Protein AF-A0A255E1C9-F1 (afdb_monomer_lite)

Structure (mmCIF, N/CA/C/O backbone):
data_AF-A0A255E1C9-F1
#
_entry.id   AF-A0A255E1C9-F1
#
loop_
_atom_site.group_PDB
_atom_site.id
_atom_site.type_symbol
_atom_site.label_atom_id
_atom_site.label_alt_id
_atom_site.label_comp_id
_atom_site.label_asym_id
_atom_site.label_entity_id
_atom_site.label_seq_id
_atom_site.pdbx_PDB_ins_code
_atom_site.Cartn_x
_atom_site.Cartn_y
_atom_site.Cartn_z
_atom_site.occupancy
_atom_site.B_iso_or_equiv
_atom_site.auth_seq_id
_atom_site.auth_comp_id
_atom_site.auth_asym_id
_atom_site.auth_atom_id
_atom_site.pdbx_PDB_model_num
ATOM 1 N N . MET A 1 1 ? -16.901 7.940 20.619 1.00 42.09 1 MET A N 1
ATOM 2 C CA . MET A 1 1 ? -16.608 7.341 21.944 1.00 42.09 1 MET A CA 1
ATOM 3 C C . MET A 1 1 ? -15.258 7.862 22.392 1.00 42.09 1 MET A C 1
ATOM 5 O O . MET A 1 1 ? -14.337 7.784 21.588 1.00 42.09 1 MET A O 1
ATOM 9 N N . VAL A 1 2 ? -15.156 8.384 23.616 1.00 30.73 2 VAL A N 1
ATOM 10 C CA . VAL A 1 2 ? -13.947 9.034 24.158 1.00 30.73 2 VAL A CA 1
ATOM 11 C C . VAL A 1 2 ? -13.402 8.204 25.321 1.00 30.73 2 VAL A C 1
ATOM 13 O O . VAL A 1 2 ? -14.136 7.961 26.278 1.00 30.73 2 VAL A O 1
ATOM 16 N N . ALA A 1 3 ? -12.160 7.728 25.257 1.00 32.66 3 ALA A N 1
ATOM 17 C CA . ALA A 1 3 ? -11.524 7.065 26.399 1.00 32.66 3 ALA A CA 1
ATOM 18 C C . ALA A 1 3 ? -10.475 7.973 27.043 1.00 32.66 3 ALA A C 1
ATOM 20 O O . ALA A 1 3 ? -9.641 8.505 26.327 1.00 32.66 3 ALA A O 1
ATOM 21 N N . GLU A 1 4 ? -10.506 8.119 28.364 1.00 34.00 4 GLU A N 1
ATOM 22 C CA . GLU A 1 4 ? -9.648 9.040 29.126 1.00 34.00 4 GLU A CA 1
ATOM 23 C C . GLU A 1 4 ? -8.850 8.234 30.159 1.00 34.00 4 GLU A C 1
ATOM 25 O O . GLU A 1 4 ? -9.411 7.343 30.803 1.00 34.00 4 GLU A O 1
ATOM 30 N N . HIS A 1 5 ? -7.558 8.512 30.332 1.00 38.69 5 HIS A N 1
ATOM 31 C CA . HIS A 1 5 ? -6.766 7.985 31.448 1.00 38.69 5 HIS A CA 1
ATOM 32 C C . HIS A 1 5 ? -6.290 9.141 32.327 1.00 38.69 5 HIS A C 1
ATOM 34 O O . HIS A 1 5 ? -5.422 9.919 31.929 1.00 38.69 5 HIS A O 1
ATOM 40 N N . ASP A 1 6 ? -6.873 9.228 33.522 1.00 33.91 6 ASP A N 1
ATOM 41 C CA . ASP A 1 6 ? -6.526 10.215 34.540 1.00 33.91 6 ASP A CA 1
ATOM 42 C C . ASP A 1 6 ? -5.819 9.531 35.721 1.00 33.91 6 ASP A C 1
ATOM 44 O O . ASP A 1 6 ? -6.309 8.532 36.265 1.00 33.91 6 ASP A O 1
ATOM 48 N N . VAL A 1 7 ? -4.660 10.073 36.094 1.00 33.06 7 VAL A N 1
ATOM 49 C CA . VAL A 1 7 ? -3.970 9.806 37.359 1.00 33.06 7 VAL A CA 1
ATOM 50 C C . VAL A 1 7 ? -3.606 11.164 37.953 1.00 33.06 7 VAL A C 1
ATOM 52 O O . VAL A 1 7 ? -2.488 11.648 37.810 1.00 33.06 7 VAL A O 1
ATOM 55 N N . SER A 1 8 ? -4.572 11.777 38.628 1.00 29.84 8 SER A N 1
ATOM 56 C CA . SER A 1 8 ? -4.367 12.920 39.513 1.00 29.84 8 SER A CA 1
ATOM 57 C C . SER A 1 8 ? -5.272 12.750 40.736 1.00 29.84 8 SER A C 1
ATOM 59 O O . SER A 1 8 ? -6.490 12.685 40.599 1.00 29.84 8 SER A O 1
ATOM 61 N N . ASP A 1 9 ? -4.725 12.584 41.945 1.00 34.34 9 ASP A N 1
ATOM 62 C CA . ASP A 1 9 ? -4.369 13.741 42.781 1.00 34.34 9 ASP A CA 1
ATOM 63 C C . ASP A 1 9 ? -3.981 13.363 44.234 1.00 34.34 9 ASP A C 1
ATOM 65 O O . ASP A 1 9 ? -4.485 12.405 44.825 1.00 34.34 9 ASP A O 1
ATOM 69 N N . ASP A 1 10 ? -3.144 14.235 44.792 1.00 31.20 10 ASP A N 1
ATOM 70 C CA . ASP A 1 10 ? -2.921 14.592 46.199 1.00 31.20 10 ASP A CA 1
ATOM 71 C C . ASP A 1 10 ? -2.086 13.729 47.188 1.00 31.20 10 ASP A C 1
ATOM 73 O O . ASP A 1 10 ? -2.083 12.497 47.249 1.00 31.20 10 ASP A O 1
ATOM 77 N N . ASP A 1 11 ? -1.364 14.482 48.020 1.00 36.22 11 ASP A N 1
ATOM 78 C CA . ASP A 1 11 ? -0.137 14.240 48.794 1.00 36.22 11 ASP A CA 1
ATOM 79 C C . ASP A 1 11 ? -0.245 13.246 49.985 1.00 36.22 11 ASP A C 1
ATOM 81 O O . ASP A 1 11 ? 0.143 13.536 51.121 1.00 36.22 11 ASP A O 1
ATOM 85 N N . GLN A 1 12 ? -0.793 12.042 49.769 1.00 31.61 12 GLN A N 1
ATOM 86 C CA . GLN A 1 12 ? -0.853 10.952 50.771 1.00 31.61 12 GLN A CA 1
ATOM 87 C C . GLN A 1 12 ? -0.563 9.558 50.160 1.00 31.61 12 GLN A C 1
ATOM 89 O O . GLN A 1 12 ? -1.259 8.569 50.414 1.00 31.61 12 GLN A O 1
ATOM 94 N N . ALA A 1 13 ? 0.495 9.450 49.353 1.00 35.25 13 ALA A N 1
ATOM 95 C CA . ALA A 1 13 ? 1.057 8.181 48.874 1.00 35.25 13 ALA A CA 1
ATOM 96 C C . ALA A 1 13 ? 1.559 7.350 50.078 1.00 35.25 13 ALA A C 1
ATOM 98 O O . ALA A 1 13 ? 2.516 7.788 50.717 1.00 35.25 13 ALA A O 1
ATOM 99 N N . PRO A 1 14 ? 0.971 6.191 50.474 1.00 32.12 14 PRO A N 1
ATOM 100 C CA . PRO A 1 14 ? 0.792 5.031 49.591 1.00 32.12 14 PRO A CA 1
ATOM 101 C C . PRO A 1 14 ? -0.432 4.124 49.906 1.00 32.12 14 PRO A C 1
ATOM 103 O O . PRO A 1 14 ? -0.503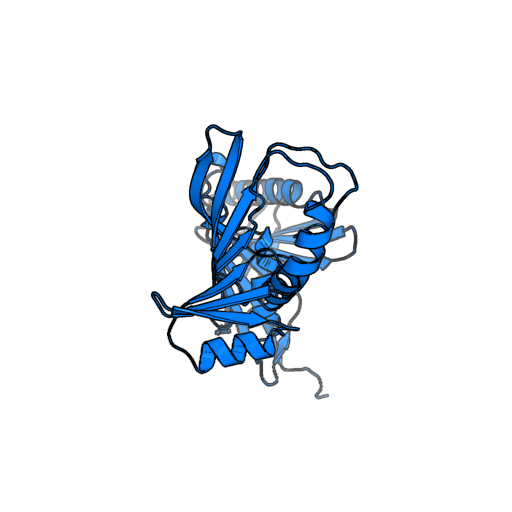 3.004 49.409 1.00 32.12 14 PRO A O 1
ATOM 106 N N . ARG A 1 15 ? -1.382 4.529 50.770 1.00 28.98 15 ARG A N 1
ATOM 107 C CA . ARG A 1 15 ? -2.479 3.639 51.237 1.00 28.98 15 ARG A CA 1
ATOM 108 C C . ARG A 1 15 ? -3.782 3.753 50.442 1.00 28.98 15 ARG A C 1
ATOM 110 O O . ARG A 1 15 ? -4.584 2.826 50.483 1.00 28.98 15 ARG A O 1
ATOM 117 N N . VAL A 1 16 ? -3.993 4.858 49.727 1.00 29.06 16 VAL A N 1
ATOM 118 C CA . VAL A 1 16 ? -5.224 5.102 48.951 1.00 29.06 16 VAL A CA 1
ATOM 119 C C . VAL A 1 16 ? -5.117 4.517 47.538 1.00 29.06 16 VAL A C 1
ATOM 121 O O . VAL A 1 16 ? -6.095 3.977 47.032 1.00 29.06 16 VAL A O 1
ATOM 124 N N . THR A 1 17 ? -3.920 4.513 46.941 1.00 29.36 17 THR A N 1
ATOM 125 C CA . THR A 1 17 ? -3.657 4.061 45.562 1.00 29.36 17 THR A CA 1
ATOM 126 C C . THR A 1 17 ? -4.059 2.600 45.316 1.00 29.36 17 THR A C 1
ATOM 128 O O . THR A 1 17 ? -4.599 2.277 44.263 1.00 29.36 17 THR A O 1
ATOM 131 N N . GLU A 1 18 ? -3.887 1.713 46.301 1.00 28.20 18 GLU A N 1
ATOM 132 C CA . GLU A 1 18 ? -4.273 0.296 46.184 1.00 28.20 18 GLU A CA 1
ATOM 133 C C . GLU A 1 18 ? -5.801 0.087 46.245 1.00 28.20 18 GLU A C 1
ATOM 135 O O . GLU A 1 18 ? -6.348 -0.740 45.515 1.00 28.20 18 GLU A O 1
ATOM 140 N N . GLN A 1 19 ? -6.514 0.868 47.069 1.00 25.83 19 GLN A N 1
ATOM 141 C CA . GLN A 1 19 ? -7.981 0.820 47.162 1.00 25.83 19 GLN A CA 1
ATOM 142 C C . GLN A 1 19 ? -8.674 1.549 46.002 1.00 25.83 19 GLN A C 1
ATOM 144 O O . GLN A 1 19 ? -9.753 1.126 45.584 1.00 25.83 19 GLN A O 1
ATOM 149 N N . LEU A 1 20 ? -8.056 2.601 45.456 1.00 25.69 20 LEU A N 1
ATOM 150 C CA . LEU A 1 20 ? -8.573 3.353 44.313 1.00 25.69 20 LEU A CA 1
ATOM 151 C C . LEU A 1 20 ? -8.385 2.573 43.001 1.00 25.69 20 LEU A C 1
ATOM 153 O O . LEU A 1 20 ? -9.338 2.443 42.238 1.00 25.69 20 LEU A O 1
ATOM 157 N N . ASN A 1 21 ? -7.225 1.939 42.787 1.00 29.56 21 ASN A N 1
ATOM 158 C CA . ASN A 1 21 ? -6.983 1.098 41.605 1.00 29.56 21 ASN A CA 1
ATOM 159 C C . ASN A 1 21 ? -7.910 -0.129 41.554 1.00 29.56 21 ASN A C 1
ATOM 161 O O . ASN A 1 21 ? -8.399 -0.488 40.485 1.00 29.56 21 ASN A O 1
ATOM 165 N N . ALA A 1 22 ? -8.242 -0.725 42.706 1.00 26.77 22 ALA A N 1
ATOM 166 C CA . ALA A 1 22 ? -9.214 -1.820 42.780 1.00 26.77 22 ALA A CA 1
ATOM 167 C C . ALA A 1 22 ? -10.668 -1.378 42.495 1.00 26.77 22 ALA A C 1
ATOM 169 O O . ALA A 1 22 ? -11.490 -2.197 42.078 1.00 26.77 22 ALA A O 1
ATOM 170 N N . ALA A 1 23 ? -10.998 -0.099 42.712 1.00 26.98 23 ALA A N 1
ATOM 171 C CA . ALA A 1 23 ? -12.310 0.478 42.407 1.00 26.98 23 ALA A CA 1
ATOM 172 C C . ALA A 1 23 ? -12.417 0.991 40.954 1.00 26.98 23 ALA A C 1
ATOM 174 O O . ALA A 1 23 ? -13.499 0.956 40.364 1.00 26.98 23 ALA A O 1
ATOM 175 N N . ILE A 1 24 ? -11.301 1.431 40.363 1.00 31.34 24 ILE A N 1
ATOM 176 C CA . ILE A 1 24 ? -11.220 1.989 39.004 1.00 31.34 24 ILE A CA 1
ATOM 177 C C . ILE A 1 24 ? -11.243 0.896 37.919 1.00 31.34 24 ILE A C 1
ATOM 179 O O . ILE A 1 24 ? -11.823 1.117 36.858 1.00 31.34 24 ILE A O 1
ATOM 183 N N . ASP A 1 25 ? -10.766 -0.321 38.211 1.00 29.72 25 ASP A N 1
ATOM 184 C CA . ASP A 1 25 ? -10.707 -1.464 37.273 1.00 29.72 25 ASP A CA 1
ATOM 185 C C . ASP A 1 25 ? -12.078 -1.910 36.692 1.00 29.72 25 ASP A C 1
ATOM 187 O O . ASP A 1 25 ? -12.147 -2.746 35.794 1.00 29.72 25 ASP A O 1
ATOM 191 N N . ARG A 1 26 ? -13.206 -1.359 37.173 1.00 30.98 26 ARG A N 1
ATOM 192 C CA . ARG A 1 26 ? -14.574 -1.793 36.808 1.00 30.98 26 ARG A CA 1
ATOM 193 C C . ARG A 1 26 ? -15.540 -0.687 36.366 1.00 30.98 26 ARG A C 1
ATOM 195 O O . ARG A 1 26 ? -16.753 -0.924 36.361 1.00 30.98 26 ARG A O 1
ATOM 202 N N . THR A 1 27 ? -15.052 0.505 36.024 1.00 33.69 27 THR A N 1
ATOM 203 C CA . THR A 1 27 ? -15.933 1.664 35.792 1.00 33.69 27 THR A CA 1
ATOM 204 C C . THR A 1 27 ? -15.976 2.099 34.321 1.00 33.69 27 THR A C 1
ATOM 206 O O . THR A 1 27 ? -14.964 2.491 33.755 1.00 33.69 27 THR A O 1
ATOM 209 N N . VAL A 1 28 ? -17.168 2.089 33.709 1.00 37.34 28 VAL A N 1
ATOM 210 C CA . VAL A 1 28 ? -17.470 2.707 32.401 1.00 37.34 28 VAL A CA 1
ATOM 211 C C . VAL A 1 28 ? -18.463 3.857 32.623 1.00 37.34 28 VAL A C 1
ATOM 213 O O . VAL A 1 28 ? -19.376 3.737 33.439 1.00 37.34 28 VAL A O 1
ATOM 216 N N . ARG A 1 29 ? -18.313 5.000 31.939 1.00 42.22 29 ARG A N 1
ATOM 217 C CA . ARG A 1 29 ? -19.191 6.177 32.112 1.00 42.22 29 ARG A CA 1
ATOM 218 C C . ARG A 1 29 ? -19.819 6.609 30.786 1.00 42.22 29 ARG A C 1
ATOM 220 O O . ARG A 1 29 ? -19.210 7.318 30.004 1.00 42.22 29 ARG A O 1
ATOM 227 N N . THR A 1 30 ? -21.074 6.268 30.537 1.00 34.28 30 THR A N 1
ATOM 228 C CA . THR A 1 30 ? -21.811 6.757 29.354 1.00 34.28 30 THR A CA 1
ATOM 229 C C . THR A 1 30 ? -22.593 8.019 29.691 1.00 34.28 30 THR A C 1
ATOM 231 O O . THR A 1 30 ? -23.295 8.006 30.689 1.00 34.28 30 THR A O 1
ATOM 234 N N . GLY A 1 31 ? -22.531 9.104 28.915 1.00 34.38 31 GLY A N 1
ATOM 235 C CA . GLY A 1 31 ? -23.233 10.350 29.261 1.00 34.38 31 GLY A CA 1
ATOM 236 C C . GLY A 1 31 ? -23.969 10.987 28.086 1.00 34.38 31 GLY A C 1
ATOM 237 O O . GLY A 1 31 ? -23.444 11.049 26.981 1.00 34.38 31 GLY A O 1
ATOM 238 N N . ILE A 1 32 ? -25.175 11.496 28.345 1.00 34.25 32 ILE A N 1
ATOM 239 C CA . ILE A 1 32 ? -25.945 12.330 27.412 1.00 34.25 32 ILE A CA 1
ATOM 240 C C . ILE A 1 32 ? -26.053 13.717 28.056 1.00 34.25 32 ILE A C 1
ATOM 242 O O . ILE A 1 32 ? -26.762 13.874 29.050 1.00 34.25 32 ILE A O 1
ATOM 246 N N . GLY A 1 33 ? -25.343 14.720 27.528 1.00 39.47 33 GLY A N 1
ATOM 247 C CA . GLY A 1 33 ? -25.322 16.077 28.105 1.00 39.47 33 GLY A CA 1
ATOM 248 C C . GLY A 1 33 ? -24.943 16.099 29.597 1.00 39.47 33 GLY A C 1
ATOM 249 O O . GLY A 1 33 ? -24.206 15.227 30.054 1.00 39.47 33 GLY A O 1
ATOM 250 N N . ASP A 1 34 ? -25.486 17.046 30.376 1.00 32.53 34 ASP A N 1
ATOM 251 C CA . ASP A 1 34 ? -25.295 17.201 31.841 1.00 32.53 34 ASP A CA 1
ATOM 252 C C . ASP A 1 34 ? -25.748 15.980 32.689 1.00 32.53 34 ASP A C 1
ATOM 254 O O . ASP A 1 34 ? -25.871 16.047 33.918 1.00 32.53 34 ASP A O 1
ATOM 258 N N . HIS A 1 35 ? -26.027 14.837 32.059 1.00 38.47 35 HIS A N 1
ATOM 259 C CA . HIS A 1 35 ? -26.441 13.589 32.680 1.00 38.47 35 HIS A CA 1
ATOM 260 C C . HIS A 1 35 ? -25.466 12.456 32.326 1.00 38.47 35 HIS A C 1
ATOM 262 O O . HIS A 1 35 ? -25.577 11.771 31.308 1.00 38.47 35 HIS A O 1
ATOM 268 N N . VAL A 1 36 ? -24.506 12.229 33.227 1.00 42.12 36 VAL A N 1
ATOM 269 C CA . VAL A 1 36 ? -23.599 11.074 33.197 1.00 42.12 36 VAL A CA 1
ATOM 270 C C . VAL A 1 36 ? -24.318 9.851 33.772 1.00 42.12 36 VAL A C 1
ATOM 272 O O . VAL A 1 36 ? -24.682 9.825 34.946 1.00 42.12 36 VAL A O 1
ATOM 275 N N . THR A 1 37 ? -24.489 8.813 32.959 1.00 41.72 37 THR A N 1
ATOM 276 C CA . THR A 1 37 ? -24.953 7.484 33.375 1.00 41.72 37 THR A CA 1
ATOM 277 C C . THR A 1 37 ? -23.755 6.568 33.623 1.00 41.72 37 THR A C 1
ATOM 279 O O . THR A 1 37 ? -23.005 6.186 32.724 1.00 41.72 37 THR A O 1
ATOM 282 N N . LEU A 1 38 ? -23.562 6.195 34.883 1.00 43.06 38 LEU A N 1
ATOM 283 C CA . LEU A 1 38 ? -22.497 5.288 35.293 1.00 43.06 38 LEU A CA 1
ATOM 284 C C . LEU A 1 38 ? -22.874 3.839 34.941 1.00 43.06 38 LEU A C 1
ATOM 286 O O . LEU A 1 38 ? -23.856 3.315 35.465 1.00 43.06 38 LEU A O 1
ATOM 290 N N . LEU A 1 39 ? -22.079 3.181 34.097 1.00 42.72 39 LEU A N 1
ATOM 291 C CA . LEU A 1 39 ? -22.164 1.742 33.862 1.00 42.72 39 LEU A CA 1
ATOM 292 C C . LEU A 1 39 ? -21.109 1.044 34.726 1.00 42.72 39 LEU A C 1
ATOM 294 O O . LEU A 1 39 ? -19.911 1.078 34.447 1.00 42.72 39 LEU A O 1
ATOM 298 N N . THR A 1 40 ? -21.554 0.407 35.803 1.00 38.03 40 THR A N 1
ATOM 299 C CA . THR A 1 40 ? -20.705 -0.404 36.680 1.00 38.03 40 THR A CA 1
ATOM 300 C C . THR A 1 40 ? -20.830 -1.884 36.323 1.00 38.03 40 THR A C 1
ATOM 302 O O . THR A 1 40 ? -21.928 -2.439 36.327 1.00 38.03 40 THR A O 1
ATOM 305 N N . GLY A 1 41 ? -19.705 -2.550 36.031 1.00 38.72 41 GLY A N 1
ATOM 306 C CA . GLY A 1 41 ? -19.662 -3.997 35.771 1.00 38.72 41 GLY A CA 1
ATOM 307 C C . GLY A 1 41 ? -18.828 -4.405 34.553 1.00 38.72 41 GLY A C 1
ATOM 308 O O . GLY A 1 41 ? -18.131 -3.594 33.955 1.00 38.72 41 GLY A O 1
ATOM 309 N N . CYS A 1 42 ? -18.884 -5.692 34.189 1.00 39.78 42 CYS A N 1
ATOM 310 C CA . CYS A 1 42 ? -18.244 -6.211 32.975 1.00 39.78 42 CYS A CA 1
ATOM 311 C C . CYS A 1 42 ? -18.978 -5.683 31.736 1.00 39.78 42 CYS A C 1
ATOM 313 O O . CYS A 1 42 ? -20.000 -6.236 31.328 1.00 39.78 42 CYS A O 1
ATOM 315 N N . VAL A 1 43 ? -18.465 -4.607 31.146 1.00 51.38 43 VAL A N 1
ATOM 316 C CA . VAL A 1 43 ? -18.987 -4.051 29.898 1.00 51.38 43 VAL A CA 1
ATOM 317 C C . VAL A 1 43 ? -18.271 -4.725 28.731 1.00 51.38 43 VAL A C 1
ATOM 319 O O . VAL A 1 43 ? -17.068 -4.565 28.552 1.00 51.38 43 VAL A O 1
ATOM 322 N N . SER A 1 44 ? -19.006 -5.520 27.955 1.00 56.19 44 SER A N 1
ATOM 323 C CA . SER A 1 44 ? -18.483 -6.145 26.737 1.00 56.19 44 SER A CA 1
ATOM 324 C C . SER A 1 44 ? -18.630 -5.211 25.535 1.00 56.19 44 SER A C 1
ATOM 326 O O . SER A 1 44 ? -19.497 -4.334 25.522 1.00 56.19 44 SER A O 1
ATOM 328 N N . ALA A 1 45 ? -17.839 -5.449 24.485 1.00 58.66 45 ALA A N 1
ATOM 329 C CA . ALA A 1 45 ? -17.986 -4.747 23.210 1.00 58.66 45 ALA A CA 1
ATOM 330 C C . ALA A 1 45 ? -19.434 -4.810 22.682 1.00 58.66 45 ALA A C 1
ATOM 332 O O . ALA A 1 45 ? -19.964 -3.797 22.245 1.00 58.66 45 ALA A O 1
ATOM 333 N N . ALA A 1 46 ? -20.123 -5.948 22.841 1.00 56.59 46 ALA A N 1
ATOM 334 C CA . ALA A 1 46 ? -21.523 -6.112 22.437 1.00 56.59 46 ALA A CA 1
ATOM 335 C C . ALA A 1 46 ? -22.493 -5.163 23.168 1.00 56.59 46 ALA A C 1
ATOM 337 O O . ALA A 1 46 ? -23.454 -4.679 22.570 1.00 56.59 46 ALA A O 1
ATOM 338 N N . VAL A 1 47 ? -22.243 -4.866 24.450 1.00 61.47 47 VAL A N 1
ATOM 339 C CA . VAL A 1 47 ? -23.031 -3.879 25.208 1.00 61.47 47 VAL A CA 1
ATOM 340 C C . VAL A 1 47 ? -22.781 -2.473 24.664 1.00 61.47 47 VAL A C 1
ATOM 342 O O . VAL A 1 47 ? -23.737 -1.729 24.473 1.00 61.47 47 VAL A O 1
ATOM 345 N N . ILE A 1 48 ? -21.531 -2.126 24.342 1.00 64.25 48 ILE A N 1
ATOM 346 C CA . ILE A 1 48 ? -21.197 -0.829 23.733 1.00 64.25 48 ILE A CA 1
ATOM 347 C C . ILE A 1 48 ? -21.812 -0.687 22.339 1.00 64.25 48 ILE A C 1
ATOM 349 O O . ILE A 1 48 ? -22.400 0.349 22.047 1.00 64.25 48 ILE A O 1
ATOM 353 N N . THR A 1 49 ? -21.748 -1.720 21.496 1.00 62.94 49 THR A N 1
ATOM 354 C CA . THR A 1 49 ? -22.385 -1.724 20.170 1.00 62.94 49 THR A CA 1
ATOM 355 C C . THR A 1 49 ? -23.890 -1.499 20.277 1.00 62.94 49 THR A C 1
ATOM 357 O O . THR A 1 49 ? -24.450 -0.694 19.538 1.00 62.94 49 THR A O 1
ATOM 360 N N . ARG A 1 50 ? -24.549 -2.167 21.230 1.00 62.28 50 ARG A N 1
ATOM 361 C CA . ARG A 1 50 ? -25.976 -1.978 21.495 1.00 62.28 50 ARG A CA 1
ATOM 362 C C . ARG A 1 50 ? -26.285 -0.556 21.969 1.00 62.28 50 ARG A C 1
ATOM 364 O O . ARG A 1 50 ? -27.214 0.054 21.457 1.00 62.28 50 ARG A O 1
ATOM 371 N N . LEU A 1 51 ? -25.494 -0.012 22.893 1.00 64.00 51 LEU A N 1
ATOM 372 C CA . LEU A 1 51 ? -25.662 1.361 23.380 1.00 64.00 51 LEU A CA 1
ATOM 373 C C . LEU A 1 51 ? -25.442 2.399 22.271 1.00 64.00 51 LEU A C 1
ATOM 375 O O . LEU A 1 51 ? -26.202 3.359 22.198 1.00 64.00 51 LEU A O 1
ATOM 379 N N . LYS A 1 52 ? -24.470 2.173 21.372 1.00 63.19 52 LYS A N 1
ATOM 380 C CA . LYS A 1 52 ? -24.274 2.982 20.156 1.00 63.19 52 LYS A CA 1
ATOM 381 C C . LYS A 1 52 ? -25.496 2.931 19.224 1.00 63.19 52 LYS A C 1
ATOM 383 O O . LYS A 1 52 ? -25.763 3.910 18.543 1.00 63.19 52 LYS A O 1
ATOM 388 N N . ALA A 1 53 ? -26.216 1.808 19.171 1.00 67.69 53 ALA A N 1
ATOM 389 C CA . ALA A 1 53 ? -27.384 1.634 18.303 1.00 67.69 53 ALA A CA 1
ATOM 390 C C . ALA A 1 53 ? -28.698 2.166 18.909 1.00 67.69 53 ALA A C 1
ATOM 392 O O . ALA A 1 53 ? -29.600 2.552 18.169 1.00 67.69 53 ALA A O 1
ATOM 393 N N . GLU A 1 54 ? -28.832 2.144 20.237 1.00 60.16 54 GLU A N 1
ATOM 394 C CA . GLU A 1 54 ? -30.073 2.483 20.948 1.00 60.16 54 GLU A CA 1
ATOM 395 C C . GLU A 1 54 ? -30.120 3.934 21.465 1.00 60.16 54 GLU A C 1
ATOM 397 O O . GLU A 1 54 ? -31.204 4.412 21.802 1.00 60.16 54 GLU A O 1
ATOM 402 N N . GLY A 1 55 ? -28.979 4.624 21.567 1.00 59.19 55 GLY A N 1
ATOM 403 C CA . GLY A 1 55 ? -28.869 5.942 22.201 1.00 59.19 55 GLY A CA 1
ATOM 404 C C . GLY A 1 55 ? -28.459 7.084 21.266 1.00 59.19 55 GLY A C 1
ATOM 405 O O . GLY A 1 55 ? -27.933 6.864 20.181 1.00 59.19 55 GLY A O 1
ATOM 406 N N . ASP A 1 56 ? -28.669 8.313 21.739 1.00 48.53 56 ASP A N 1
ATOM 407 C CA . ASP A 1 56 ? -28.132 9.558 21.176 1.00 48.53 56 ASP A CA 1
ATOM 408 C C . ASP A 1 56 ? -27.185 10.167 22.230 1.00 48.53 56 ASP A C 1
ATOM 410 O O . ASP A 1 56 ? -27.603 10.350 23.375 1.00 48.53 56 ASP A O 1
ATOM 414 N N . GLY A 1 57 ? -25.904 10.391 21.905 1.00 58.31 57 GLY A N 1
ATOM 415 C CA . GLY A 1 57 ? -24.893 10.935 22.831 1.00 58.31 57 GLY A CA 1
ATOM 416 C C . GLY A 1 57 ? -23.538 10.206 22.866 1.00 58.31 57 GLY A C 1
ATOM 417 O O . GLY A 1 57 ? -23.304 9.233 22.147 1.00 58.31 57 GLY A O 1
ATOM 418 N N . ASP A 1 58 ? -22.632 10.682 23.730 1.00 61.84 58 ASP A N 1
ATOM 419 C CA . ASP A 1 58 ? -21.254 10.191 23.826 1.00 61.84 58 ASP A CA 1
ATOM 420 C C . ASP A 1 58 ? -21.075 9.086 24.879 1.00 61.84 58 ASP A C 1
ATOM 422 O O . ASP A 1 58 ? -21.379 9.213 26.069 1.00 61.84 58 ASP A O 1
ATOM 426 N N . ILE A 1 59 ? -20.460 7.986 24.456 1.00 68.12 59 ILE A N 1
ATOM 427 C CA . ILE A 1 59 ? -19.958 6.946 25.358 1.00 68.12 59 ILE A CA 1
ATOM 428 C C . ILE A 1 59 ? -18.550 7.357 25.796 1.00 68.12 59 ILE A C 1
ATOM 430 O O . ILE A 1 59 ? -17.694 7.587 24.934 1.00 68.12 59 ILE A O 1
ATOM 434 N N . ARG A 1 60 ? -18.298 7.429 27.111 1.00 66.25 60 ARG A N 1
ATOM 435 C CA . ARG A 1 60 ? -16.953 7.628 27.660 1.00 66.25 60 ARG A CA 1
ATOM 436 C C . ARG A 1 60 ? -16.470 6.422 28.469 1.00 66.25 60 ARG A C 1
ATOM 438 O O . ARG A 1 60 ? -17.224 5.749 29.174 1.00 66.25 60 ARG A O 1
ATOM 445 N N . VAL A 1 61 ? -15.187 6.113 28.361 1.00 64.31 61 VAL A N 1
ATOM 446 C CA . VAL A 1 61 ? -14.566 5.003 29.096 1.00 64.31 61 VAL A CA 1
ATOM 447 C C . VAL A 1 61 ? -13.372 5.558 29.850 1.00 64.31 61 VAL A C 1
ATOM 449 O O . VAL A 1 61 ? -12.383 5.934 29.238 1.00 64.31 61 VAL A O 1
ATOM 452 N N . LEU A 1 62 ? -13.473 5.633 31.176 1.00 59.44 62 LEU A N 1
ATOM 453 C CA . LEU A 1 62 ? -12.429 6.241 31.999 1.00 59.44 62 LEU A CA 1
ATOM 454 C C . LEU A 1 62 ? -11.553 5.159 32.633 1.00 59.44 62 LEU A C 1
ATOM 456 O O . LEU A 1 62 ? -12.065 4.262 33.299 1.00 59.44 62 LEU A O 1
ATOM 460 N N . SER A 1 63 ? -10.242 5.274 32.444 1.00 55.62 63 SER A N 1
ATOM 461 C CA . SER A 1 63 ? -9.173 4.624 33.213 1.00 55.62 63 SER A CA 1
ATOM 462 C C . SER A 1 63 ? -9.251 3.095 33.368 1.00 55.62 63 SER A C 1
ATOM 464 O O . SER A 1 63 ? -8.623 2.540 34.266 1.00 55.62 63 SER A O 1
ATOM 466 N N . SER A 1 64 ? -9.958 2.383 32.480 1.00 65.56 64 SER A N 1
ATOM 467 C CA . SER A 1 64 ? -9.983 0.913 32.456 1.00 65.56 64 SER A CA 1
ATOM 468 C C . SER A 1 64 ? -9.198 0.368 31.264 1.00 65.56 64 SER A C 1
ATOM 470 O O . SER A 1 64 ? -9.720 0.253 30.157 1.00 65.56 64 SER A O 1
ATOM 472 N N . ILE A 1 65 ? -7.938 -0.008 31.498 1.00 70.19 65 ILE A N 1
ATOM 473 C CA . ILE A 1 65 ? -7.034 -0.533 30.458 1.00 70.19 65 ILE A CA 1
ATOM 474 C C . ILE A 1 65 ? -7.634 -1.762 29.758 1.00 70.19 65 ILE A C 1
ATOM 476 O O . ILE A 1 65 ? -7.558 -1.878 28.538 1.00 70.19 65 ILE A O 1
ATOM 480 N N . SER A 1 66 ? -8.254 -2.676 30.508 1.00 66.88 66 SER A N 1
ATOM 481 C CA . SER A 1 66 ? -8.831 -3.912 29.964 1.00 66.88 66 SER A CA 1
ATOM 482 C C . SER A 1 66 ? -10.014 -3.647 29.027 1.00 66.88 66 SER A C 1
ATOM 484 O O . SER A 1 66 ? -10.096 -4.243 27.952 1.00 66.88 66 SER A O 1
ATOM 486 N N . ILE A 1 67 ? -10.898 -2.715 29.391 1.00 69.00 67 ILE A N 1
ATOM 487 C CA . ILE A 1 67 ? -12.044 -2.317 28.567 1.00 69.00 67 ILE A CA 1
ATOM 488 C C . ILE A 1 67 ? -11.572 -1.496 27.368 1.00 69.00 67 ILE A C 1
ATOM 490 O O . ILE A 1 67 ? -12.008 -1.757 26.250 1.00 69.00 67 ILE A O 1
ATOM 494 N N . ILE A 1 68 ? -10.645 -0.556 27.566 1.00 74.25 68 ILE A N 1
ATOM 495 C CA . ILE A 1 68 ? -10.073 0.239 26.474 1.00 74.25 68 ILE A CA 1
ATOM 496 C C . ILE A 1 68 ? -9.415 -0.684 25.442 1.00 74.25 68 ILE A C 1
ATOM 498 O O . ILE A 1 68 ? -9.717 -0.562 24.260 1.00 74.25 68 ILE A O 1
ATOM 502 N N . ARG A 1 69 ? -8.623 -1.679 25.865 1.00 77.00 69 ARG A N 1
ATOM 503 C CA . ARG A 1 69 ? -8.042 -2.686 24.958 1.00 77.00 69 ARG A CA 1
ATOM 504 C C . ARG A 1 69 ? -9.101 -3.480 24.205 1.00 77.00 69 ARG A C 1
ATOM 506 O O . ARG A 1 69 ? -8.989 -3.627 22.994 1.00 77.00 69 ARG A O 1
ATOM 513 N N . ALA A 1 70 ? -10.141 -3.958 24.890 1.00 71.94 70 ALA A N 1
ATOM 514 C CA . ALA A 1 70 ? -11.222 -4.699 24.242 1.00 71.94 70 ALA A CA 1
ATOM 515 C C . ALA A 1 70 ? -11.971 -3.850 23.198 1.00 71.94 70 ALA A C 1
ATOM 517 O O . ALA A 1 70 ? -12.377 -4.366 22.160 1.00 71.94 70 ALA A O 1
ATOM 518 N N . LEU A 1 71 ? -12.145 -2.553 23.456 1.00 76.00 71 LEU A N 1
ATOM 519 C CA . LEU A 1 71 ? -12.829 -1.631 22.551 1.00 76.00 71 LEU A CA 1
ATOM 520 C C . LEU A 1 71 ? -11.946 -1.168 21.395 1.00 76.00 71 LEU A C 1
ATOM 522 O O . LEU A 1 71 ? -12.455 -1.006 20.291 1.00 76.00 71 LEU A O 1
ATOM 526 N N . LEU A 1 72 ? -10.645 -0.992 21.630 1.00 79.75 72 LEU A N 1
ATOM 527 C CA . LEU A 1 72 ? -9.662 -0.753 20.578 1.00 79.75 72 LEU A CA 1
ATOM 528 C C . LEU A 1 72 ? -9.573 -1.967 19.644 1.00 79.75 72 LEU A C 1
ATOM 530 O O . LEU A 1 72 ? -9.640 -1.802 18.433 1.00 79.75 72 LEU A O 1
ATOM 534 N N . ALA A 1 73 ? -9.520 -3.184 20.196 1.00 75.44 73 ALA A N 1
ATOM 535 C CA . ALA A 1 73 ? -9.514 -4.423 19.415 1.00 75.44 73 ALA A CA 1
ATOM 536 C C . ALA A 1 73 ? -10.815 -4.647 18.622 1.00 75.44 73 ALA A C 1
ATOM 538 O O . ALA A 1 73 ? -10.797 -5.284 17.574 1.00 75.44 73 ALA A O 1
ATOM 539 N N . ALA A 1 74 ? -11.943 -4.128 19.115 1.00 71.88 74 ALA A N 1
ATOM 540 C CA . ALA A 1 74 ? -13.231 -4.161 18.422 1.00 71.88 74 ALA A CA 1
ATOM 541 C C . ALA A 1 74 ? -13.452 -2.969 17.468 1.00 71.88 74 ALA A C 1
ATOM 543 O O . ALA A 1 74 ? -14.542 -2.845 16.915 1.00 71.88 74 ALA A O 1
ATOM 544 N N . ASP A 1 75 ? -12.462 -2.084 17.319 1.00 76.56 75 ASP A N 1
ATOM 545 C CA . ASP A 1 75 ? -12.527 -0.854 16.523 1.00 76.56 75 ASP A CA 1
ATOM 546 C C . ASP A 1 75 ? -13.722 0.061 16.865 1.00 76.56 75 ASP A C 1
ATOM 548 O O . ASP A 1 75 ? -14.381 0.650 16.012 1.00 76.56 75 ASP A O 1
ATOM 552 N N . LEU A 1 76 ? -14.045 0.168 18.158 1.00 77.88 76 LEU A N 1
ATOM 553 C CA . LEU A 1 76 ? -15.188 0.953 18.643 1.00 77.88 76 LEU A CA 1
ATOM 554 C C . LEU A 1 76 ? -14.803 2.330 19.200 1.00 77.88 76 LEU A C 1
ATOM 556 O O . LEU A 1 76 ? -15.707 3.094 19.561 1.00 77.88 76 LEU A O 1
ATOM 560 N N . VAL A 1 77 ? -13.504 2.633 19.304 1.00 82.75 77 VAL A N 1
ATOM 561 C CA . VAL A 1 77 ? -12.963 3.884 19.862 1.00 82.75 77 VAL A CA 1
ATOM 562 C C . VAL A 1 77 ? -12.739 4.909 18.762 1.00 82.75 77 VAL A C 1
ATOM 564 O O . VAL A 1 77 ? -11.932 4.697 17.864 1.00 82.75 77 VAL A O 1
ATOM 567 N N . ASP A 1 78 ? -13.427 6.042 18.892 1.00 82.00 78 ASP A N 1
ATOM 568 C CA . ASP A 1 78 ? -13.373 7.140 17.925 1.00 82.00 78 ASP A CA 1
ATOM 569 C C . ASP A 1 78 ? -12.439 8.274 18.398 1.00 82.00 78 ASP A C 1
ATOM 571 O O . ASP A 1 78 ? -11.965 9.052 17.582 1.00 82.00 78 ASP A O 1
ATOM 575 N N . ARG A 1 79 ? -12.167 8.373 19.710 1.00 83.81 79 ARG A N 1
ATOM 576 C CA . ARG A 1 79 ? -11.272 9.365 20.326 1.00 83.81 79 ARG A CA 1
ATOM 577 C C . ARG A 1 79 ? -10.551 8.785 21.545 1.00 83.81 79 ARG A C 1
ATOM 579 O O . ARG A 1 79 ? -11.176 8.129 22.383 1.00 83.81 79 ARG A O 1
ATOM 586 N N . LEU A 1 80 ? -9.257 9.063 21.659 1.00 88.62 80 LEU A N 1
ATOM 587 C CA . LEU A 1 80 ? -8.422 8.776 22.823 1.00 88.62 80 LEU A CA 1
ATOM 588 C C . LEU A 1 80 ? -7.959 10.088 23.463 1.00 88.62 80 LEU A C 1
ATOM 590 O O . LEU A 1 80 ? -7.423 10.958 22.790 1.00 88.62 80 LEU A O 1
ATOM 594 N N . GLU A 1 81 ? -8.125 10.205 24.770 1.00 84.12 81 GLU A N 1
ATOM 595 C CA . GLU A 1 81 ? -7.558 11.258 25.607 1.00 84.12 81 GLU A CA 1
ATOM 596 C C . GLU A 1 81 ? -6.461 10.611 26.464 1.00 84.12 81 GLU A C 1
ATOM 598 O O . GLU A 1 81 ? -6.728 9.821 27.376 1.00 84.12 81 GLU A O 1
ATOM 603 N N . LEU A 1 82 ? -5.204 10.866 26.100 1.00 86.25 82 LEU A N 1
ATOM 604 C CA . LEU A 1 82 ? -4.031 10.266 26.730 1.00 86.25 82 LEU A CA 1
ATOM 605 C C . LEU A 1 82 ? -3.297 11.290 27.583 1.00 86.25 82 LEU A C 1
ATOM 607 O O . LEU A 1 82 ? -2.879 12.330 27.084 1.00 86.25 82 LEU A O 1
ATOM 611 N N . THR A 1 83 ? -3.043 10.936 28.838 1.00 82.06 83 THR A N 1
ATOM 612 C CA . THR A 1 83 ? -2.135 11.682 29.709 1.00 82.06 83 THR A CA 1
ATOM 613 C C . THR A 1 83 ? -0.789 10.971 29.760 1.00 82.06 83 THR A C 1
ATOM 615 O O . THR A 1 83 ? -0.692 9.820 30.183 1.00 82.06 83 THR A O 1
ATOM 618 N N . ILE A 1 84 ? 0.264 11.658 29.330 1.00 83.75 84 ILE A N 1
ATOM 619 C CA . ILE A 1 84 ? 1.643 11.179 29.345 1.00 83.75 84 ILE A CA 1
ATOM 620 C C . ILE A 1 84 ? 2.374 11.887 30.482 1.00 83.75 84 ILE A C 1
ATOM 622 O O . ILE A 1 84 ? 2.704 13.068 30.381 1.00 83.75 84 ILE A O 1
ATOM 626 N N . ALA A 1 85 ? 2.640 11.159 31.563 1.00 82.88 85 ALA A N 1
ATOM 627 C CA . ALA A 1 85 ? 3.497 11.634 32.642 1.00 82.88 85 ALA A CA 1
ATOM 628 C C . ALA A 1 85 ? 4.981 11.391 32.294 1.00 82.88 85 ALA A C 1
ATOM 630 O O . ALA A 1 85 ? 5.314 10.321 31.776 1.00 82.88 85 ALA A O 1
ATOM 631 N N . PRO A 1 86 ? 5.895 12.331 32.592 1.00 81.69 86 PRO A N 1
ATOM 632 C CA . PRO A 1 86 ? 7.325 12.189 32.311 1.00 81.69 86 PRO A CA 1
ATOM 633 C C . PRO A 1 86 ? 8.040 11.289 33.343 1.00 81.69 86 PRO A C 1
ATOM 635 O O . PRO A 1 86 ? 9.062 11.669 33.913 1.00 81.69 86 PRO A O 1
ATOM 638 N N . GLU A 1 87 ? 7.512 10.089 33.595 1.00 81.06 87 GLU A N 1
ATOM 639 C CA . GLU A 1 87 ? 8.029 9.135 34.584 1.00 81.06 87 GLU A CA 1
ATOM 640 C C . GLU A 1 87 ? 8.432 7.798 33.948 1.00 81.06 87 GLU A C 1
ATOM 642 O O . GLU A 1 87 ? 7.792 7.300 33.023 1.00 81.06 87 GLU A O 1
ATOM 647 N N . ILE A 1 88 ? 9.492 7.176 34.475 1.00 81.12 88 ILE A N 1
ATOM 648 C CA . ILE A 1 88 ? 9.950 5.845 34.056 1.00 81.12 88 ILE A CA 1
ATOM 649 C C . ILE A 1 88 ? 9.599 4.847 35.161 1.00 81.12 88 ILE A C 1
ATOM 651 O O . ILE A 1 88 ? 10.309 4.734 36.158 1.00 81.12 88 ILE A O 1
ATOM 655 N N . ILE A 1 89 ? 8.514 4.097 34.967 1.00 76.25 89 ILE A N 1
ATOM 656 C CA . ILE A 1 89 ? 7.969 3.152 35.962 1.00 76.25 89 ILE A CA 1
ATOM 657 C C . ILE A 1 89 ? 8.640 1.762 35.953 1.00 76.25 89 ILE A C 1
ATOM 659 O O . ILE A 1 89 ? 8.344 0.909 36.791 1.00 76.25 89 ILE A O 1
ATOM 663 N N . GLY A 1 90 ? 9.569 1.513 35.023 1.00 75.25 90 GLY A N 1
ATOM 664 C CA . GLY A 1 90 ? 10.226 0.212 34.857 1.00 75.25 90 GLY A CA 1
ATOM 665 C C . GLY A 1 90 ? 9.256 -0.879 34.389 1.00 75.25 90 GLY A C 1
ATOM 666 O O . GLY A 1 90 ? 8.307 -0.603 33.668 1.00 75.25 90 GLY A O 1
ATOM 667 N N . ALA A 1 91 ? 9.479 -2.131 34.798 1.00 72.81 91 ALA A N 1
ATOM 668 C CA . ALA A 1 91 ? 8.621 -3.268 34.430 1.00 72.81 91 ALA A CA 1
ATOM 669 C C . ALA A 1 91 ? 7.257 -3.300 35.165 1.00 72.81 91 ALA A C 1
ATOM 671 O O . ALA A 1 91 ? 6.577 -4.325 35.156 1.00 72.81 91 ALA A O 1
ATOM 672 N N . GLY A 1 92 ? 6.884 -2.223 35.863 1.00 63.22 92 GLY A N 1
ATOM 673 C CA . GLY A 1 92 ? 5.608 -2.111 36.564 1.00 63.22 92 GLY A CA 1
ATOM 674 C C . GLY A 1 92 ? 4.480 -1.654 35.636 1.00 63.22 92 GLY A C 1
ATOM 675 O O . GLY A 1 92 ? 4.678 -0.766 34.817 1.00 63.22 92 GLY A O 1
ATOM 676 N N . GLY A 1 93 ? 3.284 -2.225 35.805 1.00 66.44 93 GLY A N 1
ATOM 677 C CA . GLY A 1 93 ? 2.071 -1.839 35.070 1.00 66.44 93 GLY A CA 1
ATOM 678 C C . GLY A 1 93 ? 1.783 -2.691 33.827 1.00 66.44 93 GLY A C 1
ATOM 679 O O . GLY A 1 93 ? 2.676 -3.286 33.231 1.00 66.44 93 GLY A O 1
ATOM 680 N N . ALA A 1 94 ? 0.504 -2.780 33.449 1.00 71.25 94 ALA A N 1
ATOM 681 C CA . ALA A 1 94 ? 0.091 -3.408 32.196 1.00 71.25 94 ALA A CA 1
ATOM 682 C C . ALA A 1 94 ? 0.137 -2.365 31.065 1.00 71.25 94 ALA A C 1
ATOM 684 O O . ALA A 1 94 ? -0.428 -1.284 31.245 1.00 71.25 94 ALA A O 1
ATOM 685 N N . PRO A 1 95 ? 0.762 -2.655 29.910 1.00 76.94 95 PRO A N 1
ATOM 686 C CA . PRO A 1 95 ? 0.787 -1.711 28.803 1.00 76.94 95 PRO A CA 1
ATOM 687 C C . PRO A 1 95 ? -0.626 -1.515 28.238 1.00 76.94 95 PRO A C 1
ATOM 689 O O . PRO A 1 95 ? -1.398 -2.472 28.103 1.00 76.94 95 PRO A O 1
ATOM 692 N N . LEU A 1 96 ? -0.961 -0.264 27.908 1.00 74.44 96 LEU A N 1
ATOM 693 C CA . LEU A 1 96 ? -2.233 0.080 27.269 1.00 74.44 96 LEU A CA 1
ATOM 694 C C . LEU A 1 96 ? -2.334 -0.525 25.863 1.00 74.44 96 LEU A C 1
ATOM 696 O O . LEU A 1 96 ? -3.398 -0.996 25.468 1.00 74.44 96 LEU A O 1
ATOM 700 N N . PHE A 1 97 ? -1.214 -0.551 25.142 1.00 82.38 97 PHE A N 1
ATOM 701 C CA . PHE A 1 97 ? -1.097 -1.100 23.797 1.00 82.38 97 PHE A CA 1
ATOM 702 C C . PHE A 1 97 ? -0.229 -2.355 23.837 1.00 82.38 97 PHE A C 1
ATOM 704 O O . PHE A 1 97 ? 0.859 -2.342 24.410 1.00 82.38 97 PHE A O 1
ATOM 711 N N . ASP A 1 98 ? -0.714 -3.439 23.241 1.00 72.50 98 ASP A N 1
ATOM 712 C CA . ASP A 1 98 ? 0.088 -4.636 23.001 1.00 72.50 98 ASP A CA 1
ATOM 713 C C . ASP A 1 98 ? 0.565 -4.689 21.542 1.00 72.50 98 ASP A C 1
ATOM 715 O O . ASP A 1 98 ? 0.186 -3.862 20.712 1.00 72.50 98 ASP A O 1
ATOM 719 N N . GLU A 1 99 ? 1.399 -5.678 21.220 1.00 67.69 99 GLU A N 1
ATOM 720 C CA . GLU A 1 99 ? 1.966 -5.833 19.877 1.00 67.69 99 GLU A CA 1
ATOM 721 C C . GLU A 1 99 ? 0.926 -6.158 18.795 1.00 67.69 99 GLU A C 1
ATOM 723 O O . GLU A 1 99 ? 1.254 -6.067 17.611 1.00 67.69 99 GLU A O 1
ATOM 728 N N . SER A 1 100 ? -0.307 -6.519 19.165 1.00 64.50 100 SER A N 1
ATOM 729 C CA . SER A 1 100 ? -1.365 -6.911 18.229 1.00 64.50 100 SER A CA 1
ATOM 730 C C . SER A 1 100 ? -2.239 -5.746 17.767 1.00 64.50 100 SER A C 1
ATOM 732 O O . SER A 1 100 ? -2.856 -5.836 16.707 1.00 64.50 100 SER A O 1
ATOM 734 N N . LEU A 1 101 ? -2.269 -4.635 18.508 1.00 68.00 101 LEU A N 1
ATOM 735 C CA . LEU A 1 101 ? -3.074 -3.475 18.138 1.00 68.00 101 LEU A CA 1
ATOM 736 C C . LEU A 1 101 ? -2.405 -2.676 17.000 1.00 68.00 101 LEU A C 1
ATOM 738 O O . LEU A 1 101 ? -1.233 -2.299 17.092 1.00 68.00 101 LEU A O 1
ATOM 742 N N . ARG A 1 102 ? -3.149 -2.395 15.925 1.00 70.38 102 ARG A N 1
ATOM 743 C CA . ARG A 1 102 ? -2.744 -1.515 14.814 1.00 70.38 102 ARG A CA 1
ATOM 744 C C . ARG A 1 102 ? -3.885 -0.547 14.512 1.00 70.38 102 ARG A C 1
ATOM 746 O O . ARG A 1 102 ? -5.028 -0.971 14.398 1.00 70.38 102 ARG A O 1
ATOM 753 N N . SER A 1 103 ? -3.576 0.747 14.481 1.00 74.00 103 SER A N 1
ATOM 754 C CA . SER A 1 103 ? -4.551 1.819 14.254 1.00 74.00 103 SER A CA 1
ATOM 755 C C . SER A 1 103 ? -3.840 3.156 14.059 1.00 74.00 103 SER A C 1
ATOM 757 O O . SER A 1 103 ? -2.864 3.417 14.768 1.00 74.00 103 SER A O 1
ATOM 759 N N . SER A 1 104 ? -4.368 4.017 13.189 1.00 77.75 104 SER A N 1
ATOM 760 C CA . SER A 1 104 ? -3.880 5.392 13.001 1.00 77.75 104 SER A CA 1
ATOM 761 C C . SER A 1 104 ? -4.732 6.418 13.748 1.00 77.75 104 SER A C 1
ATOM 763 O O . SER A 1 104 ? -5.956 6.302 13.815 1.00 77.75 104 SER A O 1
ATOM 765 N N . TRP A 1 105 ? -4.076 7.436 14.299 1.00 85.88 105 TRP A N 1
ATOM 766 C CA . TRP A 1 105 ? -4.693 8.484 15.111 1.00 85.88 105 TRP A CA 1
ATOM 767 C C . TRP A 1 105 ? -4.096 9.842 14.755 1.00 85.88 105 TRP A C 1
ATOM 769 O O . TRP A 1 105 ? -2.896 9.942 14.500 1.00 85.88 105 TRP A O 1
ATOM 779 N N . GLN A 1 106 ? -4.914 10.889 14.792 1.00 82.56 106 GLN A N 1
ATOM 780 C CA . GLN A 1 106 ? -4.469 12.270 14.624 1.00 82.56 106 GLN A CA 1
ATOM 781 C C . GLN A 1 106 ? -4.570 13.022 15.945 1.00 82.56 106 GLN A C 1
ATOM 783 O O . GLN A 1 106 ? -5.613 13.002 16.592 1.00 82.56 106 GLN A O 1
ATOM 788 N N . ILE A 1 107 ? -3.497 13.719 16.326 1.00 92.12 107 ILE A N 1
ATOM 789 C CA . ILE A 1 107 ? -3.531 14.668 17.443 1.00 92.12 107 ILE A CA 1
ATOM 790 C C . ILE A 1 107 ? -4.385 15.857 17.011 1.00 92.12 107 ILE A C 1
ATOM 792 O O . ILE A 1 107 ? -4.006 16.601 16.110 1.00 92.12 107 ILE A O 1
ATOM 796 N N . VAL A 1 108 ? -5.531 16.026 17.662 1.00 89.06 108 VAL A N 1
ATOM 797 C CA . VAL A 1 108 ? -6.454 17.143 17.421 1.00 89.06 108 VAL A CA 1
ATOM 798 C C . VAL A 1 108 ? -6.350 18.223 18.490 1.00 89.06 108 VAL A C 1
ATOM 800 O O . VAL A 1 108 ? -6.718 19.365 18.234 1.00 89.06 108 VAL A O 1
ATOM 803 N N . ASP A 1 109 ? -5.813 17.884 19.663 1.00 84.38 109 ASP A N 1
ATOM 804 C CA . ASP A 1 109 ? -5.481 18.846 20.711 1.00 84.38 109 ASP A CA 1
ATOM 805 C C . ASP A 1 109 ? -4.329 18.327 21.580 1.00 84.38 109 ASP A C 1
ATOM 807 O O . ASP A 1 109 ? -4.128 17.116 21.709 1.00 84.38 109 ASP A O 1
ATOM 811 N N . HIS A 1 110 ? -3.565 19.239 22.174 1.00 90.25 110 HIS A N 1
ATOM 812 C CA . HIS A 1 110 ? -2.538 18.897 23.150 1.00 90.25 110 HIS A CA 1
ATOM 813 C C . HIS A 1 110 ? -2.332 20.020 24.165 1.00 90.25 110 HIS A C 1
ATOM 815 O O . HIS A 1 110 ? -2.260 21.198 23.818 1.00 90.25 110 HIS A O 1
ATOM 821 N N . VAL A 1 111 ? -2.155 19.639 25.428 1.00 88.38 111 VAL A N 1
ATOM 822 C CA . VAL A 1 111 ? -1.862 20.560 26.526 1.00 88.38 111 VAL A CA 1
ATOM 823 C C . VAL A 1 111 ? -0.694 20.005 27.326 1.00 88.38 111 VAL A C 1
ATOM 825 O O . VAL A 1 111 ? -0.786 18.925 27.899 1.00 88.38 111 VAL A O 1
ATOM 828 N N . ALA A 1 112 ? 0.406 20.751 27.390 1.00 87.56 112 ALA A N 1
ATO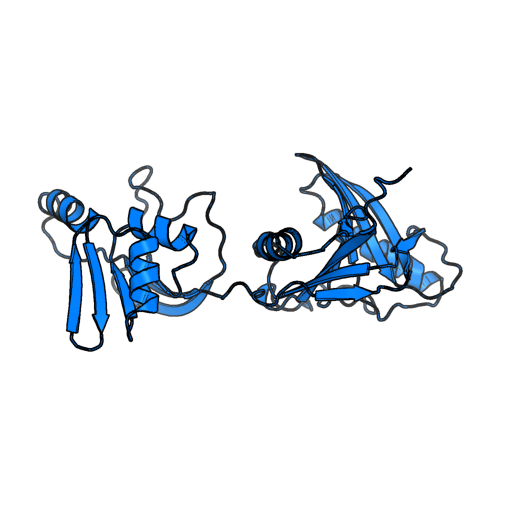M 829 C CA . ALA A 1 112 ? 1.451 20.502 28.376 1.00 87.56 112 ALA A CA 1
ATOM 830 C C . ALA A 1 112 ? 1.084 21.255 29.657 1.00 87.56 112 ALA A C 1
ATOM 832 O O . ALA A 1 112 ? 0.917 22.476 29.623 1.00 87.56 112 ALA A O 1
ATOM 833 N N . SER A 1 113 ? 0.923 20.544 30.772 1.00 79.81 113 SER A N 1
ATOM 834 C CA . SER A 1 113 ? 0.684 21.193 32.056 1.00 79.81 113 SER A CA 1
ATOM 835 C C . SER A 1 113 ? 1.988 21.746 32.633 1.00 79.81 113 SER A C 1
ATOM 837 O O . SER A 1 113 ? 3.071 21.194 32.429 1.00 79.81 113 SER A O 1
ATOM 839 N N . ASP A 1 114 ? 1.882 22.799 33.445 1.00 77.69 114 ASP A N 1
ATOM 840 C CA . ASP A 1 114 ? 3.027 23.346 34.188 1.00 77.69 114 ASP A CA 1
ATOM 841 C C . ASP A 1 114 ? 3.625 22.328 35.182 1.00 77.69 114 ASP A C 1
ATOM 843 O O . ASP A 1 114 ? 4.772 22.463 35.609 1.00 77.69 114 ASP A O 1
ATOM 847 N N . SER A 1 115 ? 2.851 21.299 35.552 1.00 75.38 115 SER A N 1
ATOM 848 C CA . SER A 1 115 ? 3.261 20.209 36.443 1.00 75.38 115 SER A CA 1
ATOM 849 C C . SER A 1 115 ? 4.029 19.081 35.742 1.00 75.38 115 SER A C 1
ATOM 851 O O . SER A 1 115 ? 4.546 18.201 36.428 1.00 75.38 115 SER A O 1
ATOM 853 N N . GLY A 1 116 ? 4.140 19.098 34.409 1.00 75.81 116 GLY A N 1
ATOM 854 C CA . GLY A 1 116 ? 4.947 18.148 33.635 1.00 75.81 116 GLY A CA 1
ATOM 855 C C . GLY A 1 116 ? 4.172 17.179 32.731 1.00 75.81 116 GLY A C 1
ATOM 856 O O . GLY A 1 116 ? 4.682 16.893 31.646 1.00 75.81 116 GLY A O 1
ATOM 857 N N . PRO A 1 117 ? 2.988 16.657 33.107 1.00 84.88 117 PRO A N 1
ATOM 858 C CA . PRO A 1 117 ? 2.193 15.820 32.214 1.00 84.88 117 PRO A CA 1
ATOM 859 C C . PRO A 1 117 ? 1.770 16.507 30.910 1.00 84.88 117 PRO A C 1
ATOM 861 O O . PRO A 1 117 ? 1.453 17.696 30.871 1.00 84.88 117 PRO A O 1
ATOM 864 N N . ILE A 1 118 ? 1.713 15.720 29.838 1.00 85.69 118 ILE A N 1
ATOM 865 C CA . ILE A 1 118 ? 1.182 16.137 28.540 1.00 85.69 118 ILE A CA 1
ATOM 866 C C . ILE A 1 118 ? -0.133 15.409 28.307 1.00 85.69 118 ILE A C 1
ATOM 868 O O . ILE A 1 118 ? -0.169 14.183 28.282 1.00 85.69 118 ILE A O 1
ATOM 872 N N . MET A 1 119 ? -1.202 16.163 28.104 1.00 84.94 119 MET A N 1
ATOM 873 C CA . MET A 1 119 ? -2.501 15.647 27.703 1.00 84.94 119 MET A CA 1
ATOM 874 C C . MET A 1 119 ? -2.621 15.736 26.185 1.00 84.94 119 MET A C 1
ATOM 876 O O . MET A 1 119 ? -2.380 16.794 25.607 1.00 84.94 119 MET A O 1
ATOM 880 N N . LEU A 1 120 ? -2.973 14.632 25.540 1.00 87.81 120 LEU A N 1
ATOM 881 C CA . LEU A 1 120 ? -3.191 14.535 24.103 1.00 87.81 120 LEU A CA 1
ATOM 882 C C . LEU A 1 120 ? -4.635 14.132 23.849 1.00 87.81 120 LEU A C 1
ATOM 884 O O . LEU A 1 120 ? -5.082 13.106 24.358 1.00 87.81 120 LEU A O 1
ATOM 888 N N . THR A 1 121 ? -5.325 14.884 22.999 1.00 87.19 121 THR A N 1
ATOM 889 C CA . THR A 1 121 ? -6.590 14.451 22.407 1.00 87.19 121 THR A CA 1
ATOM 890 C C . THR A 1 121 ? -6.304 13.945 21.005 1.00 87.19 121 THR A C 1
ATOM 892 O O . THR A 1 121 ? -5.799 14.675 20.150 1.00 87.19 121 THR A O 1
ATOM 895 N N . LEU A 1 122 ? -6.619 12.680 20.781 1.00 89.25 122 LEU A N 1
ATOM 896 C CA . LEU A 1 122 ? -6.378 11.948 19.553 1.00 89.25 122 LEU A CA 1
ATOM 897 C C . LEU A 1 122 ? -7.721 11.539 18.961 1.00 89.25 122 LEU A C 1
ATOM 899 O O . LEU A 1 122 ? -8.433 10.741 19.568 1.00 89.25 122 LEU A O 1
ATOM 903 N N . ASP A 1 123 ? -8.057 12.025 17.774 1.00 86.38 123 ASP A N 1
ATOM 904 C CA . ASP A 1 123 ? -9.168 11.451 17.019 1.00 86.38 123 ASP A CA 1
ATOM 905 C C . ASP A 1 123 ? -8.692 10.235 16.243 1.00 86.38 123 ASP A C 1
ATOM 907 O O . ASP A 1 123 ? -7.583 10.207 15.696 1.00 86.38 123 ASP A O 1
ATOM 911 N N . ARG A 1 124 ? -9.543 9.208 16.205 1.00 83.19 124 ARG A N 1
ATOM 912 C CA . ARG A 1 124 ? -9.302 8.051 15.362 1.00 83.19 124 ARG A CA 1
ATOM 913 C C . ARG A 1 124 ? -9.287 8.557 13.937 1.00 83.19 124 ARG A C 1
ATOM 915 O O . ARG A 1 124 ? -10.280 9.111 13.469 1.00 83.19 124 ARG A O 1
ATOM 922 N N . THR A 1 125 ? -8.178 8.341 13.238 1.00 72.38 125 THR A N 1
ATOM 923 C CA . THR A 1 125 ? -8.226 8.413 11.787 1.00 72.38 125 THR A CA 1
ATOM 924 C C . THR A 1 125 ? -9.067 7.211 11.389 1.00 72.38 125 THR A C 1
ATOM 926 O O . THR A 1 125 ? -8.633 6.082 11.657 1.00 72.38 125 THR A O 1
ATOM 929 N N . PRO A 1 126 ? -10.297 7.404 10.872 1.00 55.00 126 PRO A N 1
ATOM 930 C CA . PRO A 1 126 ? -11.043 6.272 10.352 1.00 55.00 126 PRO A CA 1
ATOM 931 C C . PRO A 1 126 ? -10.113 5.542 9.392 1.00 55.00 126 PRO A C 1
ATOM 933 O O . PRO A 1 126 ? -9.361 6.209 8.673 1.00 55.00 126 PRO A O 1
ATOM 936 N N . ALA A 1 127 ? -10.132 4.205 9.413 1.00 53.59 127 ALA A N 1
ATOM 937 C CA . ALA A 1 127 ? -9.490 3.443 8.354 1.00 53.59 127 ALA A CA 1
ATOM 938 C C . ALA A 1 127 ? -9.907 4.127 7.037 1.00 53.59 127 ALA A C 1
ATOM 940 O O . ALA A 1 127 ? -11.116 4.283 6.809 1.00 53.59 127 ALA A O 1
ATOM 941 N N . PRO A 1 128 ? -8.955 4.649 6.245 1.00 46.78 128 PRO A N 1
ATOM 942 C CA . PRO A 1 128 ? -9.258 5.411 5.033 1.00 46.78 128 PRO A CA 1
ATOM 943 C C . PRO A 1 128 ? -10.162 4.624 4.078 1.00 46.78 128 PRO A C 1
ATOM 945 O O . PRO A 1 128 ? -10.865 5.196 3.249 1.00 46.78 128 PRO A O 1
ATOM 948 N N . ASP A 1 129 ? -10.203 3.312 4.273 1.00 52.56 129 ASP A N 1
ATOM 949 C CA . ASP A 1 129 ? -10.932 2.351 3.491 1.00 52.56 129 ASP A CA 1
ATOM 950 C C . ASP A 1 129 ? -12.130 1.750 4.229 1.00 52.56 129 ASP A C 1
ATOM 952 O O . ASP A 1 129 ? -12.130 0.639 4.754 1.00 52.56 129 ASP A O 1
ATOM 956 N N . ARG A 1 130 ? -13.223 2.512 4.222 1.00 50.44 130 ARG A N 1
ATOM 957 C CA . ARG A 1 130 ? -14.581 1.950 4.314 1.00 50.44 130 ARG A CA 1
ATOM 958 C C . ARG A 1 130 ? -15.241 1.765 2.951 1.00 50.44 130 ARG A C 1
ATOM 960 O O . ARG A 1 130 ? -16.346 1.225 2.888 1.00 50.44 130 ARG A O 1
ATOM 967 N N . ALA A 1 131 ? -14.611 2.242 1.878 1.00 62.00 131 ALA A N 1
ATOM 968 C CA . ALA A 1 131 ? -15.071 1.942 0.534 1.00 62.00 131 ALA A CA 1
ATOM 969 C C . ALA A 1 131 ? -14.908 0.437 0.305 1.00 62.00 131 ALA A C 1
ATOM 971 O O . ALA A 1 131 ? -13.861 -0.127 0.597 1.00 62.00 131 ALA A O 1
ATOM 972 N N . ALA A 1 132 ? -15.951 -0.237 -0.169 1.00 72.88 132 ALA A N 1
ATOM 973 C CA . ALA A 1 132 ? -15.803 -1.633 -0.554 1.00 72.88 132 ALA A CA 1
ATOM 974 C C . ALA A 1 132 ? -14.778 -1.741 -1.694 1.00 72.88 132 ALA A C 1
ATOM 976 O O . ALA A 1 132 ? -14.642 -0.814 -2.495 1.00 72.88 132 ALA A O 1
ATOM 977 N N . ALA A 1 133 ? -14.082 -2.873 -1.780 1.00 87.44 133 ALA A N 1
ATOM 978 C CA . ALA A 1 133 ? -13.337 -3.193 -2.987 1.00 87.44 133 ALA A CA 1
ATOM 979 C C . ALA A 1 133 ? -14.294 -3.195 -4.189 1.00 87.44 133 ALA A C 1
ATOM 981 O O . ALA A 1 133 ? -15.406 -3.728 -4.114 1.00 87.44 133 ALA A O 1
ATOM 982 N N . GLU A 1 134 ? -13.867 -2.595 -5.291 1.00 92.25 134 GLU A N 1
ATOM 983 C CA . GLU A 1 134 ? -14.650 -2.521 -6.517 1.00 92.25 134 GLU A CA 1
ATOM 984 C C . GLU A 1 134 ? -14.178 -3.594 -7.497 1.00 92.25 134 GLU A C 1
ATOM 986 O O . GLU A 1 134 ? -12.980 -3.807 -7.674 1.00 92.25 134 GLU A O 1
ATOM 991 N N . MET A 1 135 ? -15.120 -4.269 -8.153 1.00 94.38 135 MET A N 1
ATOM 992 C CA . MET A 1 135 ? -14.813 -5.183 -9.251 1.00 94.38 135 MET A CA 1
ATOM 993 C C . MET A 1 135 ? -14.652 -4.385 -10.545 1.00 94.38 135 MET A C 1
ATOM 995 O O . MET A 1 135 ? -15.541 -3.615 -10.915 1.00 94.38 135 MET A O 1
ATOM 999 N N . THR A 1 136 ? -13.555 -4.597 -11.262 1.00 95.19 136 THR A N 1
ATOM 1000 C CA . THR A 1 136 ? -13.286 -3.937 -12.544 1.00 95.19 136 THR A CA 1
ATOM 1001 C C . THR A 1 136 ? -12.606 -4.878 -13.532 1.00 95.19 136 THR A C 1
ATOM 1003 O O . THR A 1 136 ? -11.991 -5.865 -13.140 1.00 95.19 136 THR A O 1
ATOM 1006 N N . GLU A 1 137 ? -12.705 -4.562 -14.820 1.00 96.06 137 GLU A N 1
ATOM 1007 C CA . GLU A 1 137 ? -12.010 -5.280 -15.888 1.00 96.06 137 GLU A CA 1
ATOM 1008 C C . GLU A 1 137 ? -10.738 -4.511 -16.261 1.00 96.06 137 GLU A C 1
ATOM 1010 O O . GLU A 1 137 ? -10.797 -3.355 -16.693 1.00 96.06 137 GLU A O 1
ATOM 1015 N N . LEU A 1 138 ? -9.576 -5.142 -16.102 1.00 95.38 138 LEU A N 1
ATOM 1016 C CA . LEU A 1 138 ? -8.283 -4.538 -16.397 1.00 95.38 138 LEU A CA 1
ATOM 1017 C C . LEU A 1 138 ? -7.767 -4.959 -17.777 1.00 95.38 138 LEU A C 1
ATOM 1019 O O . LEU A 1 138 ? -7.849 -6.132 -18.147 1.00 95.38 138 LEU A O 1
ATOM 1023 N N . PRO A 1 139 ? -7.169 -4.038 -18.550 1.00 95.81 139 PRO A N 1
ATOM 1024 C CA . PRO A 1 139 ? -6.446 -4.410 -19.755 1.00 95.81 139 PRO A CA 1
ATOM 1025 C C . PRO A 1 139 ? -5.127 -5.107 -19.401 1.00 95.81 139 PRO A C 1
ATOM 1027 O O . PRO A 1 139 ? -4.516 -4.826 -18.371 1.00 95.81 139 PRO A O 1
ATOM 1030 N N . VAL A 1 140 ? -4.624 -5.948 -20.307 1.00 96.06 140 VAL A N 1
ATOM 1031 C CA . VAL A 1 140 ? -3.218 -6.376 -20.256 1.00 96.06 140 VAL A CA 1
ATOM 1032 C C . VAL A 1 140 ? -2.343 -5.139 -20.447 1.00 96.06 140 VAL A C 1
ATOM 1034 O O . VAL A 1 140 ? -2.539 -4.377 -21.397 1.00 96.06 140 VAL A O 1
ATOM 1037 N N . ARG A 1 141 ? -1.372 -4.931 -19.557 1.00 96.12 141 ARG A N 1
ATOM 1038 C CA . ARG A 1 141 ? -0.478 -3.766 -19.606 1.00 96.12 141 ARG A CA 1
ATOM 1039 C C . ARG A 1 141 ? 0.947 -4.218 -19.845 1.00 96.12 141 ARG A C 1
ATOM 1041 O O . ARG A 1 141 ? 1.458 -5.063 -19.115 1.00 96.12 141 ARG A O 1
ATOM 1048 N N . ARG A 1 142 ? 1.598 -3.637 -20.851 1.00 97.12 142 ARG A N 1
ATOM 1049 C CA . ARG A 1 142 ? 3.045 -3.759 -21.031 1.00 97.12 142 ARG A CA 1
ATOM 1050 C C . ARG A 1 142 ? 3.735 -2.915 -19.967 1.00 97.12 142 ARG A C 1
ATOM 1052 O O . ARG A 1 142 ? 3.314 -1.790 -19.704 1.00 97.12 142 ARG A O 1
ATOM 1059 N N . VAL A 1 143 ? 4.770 -3.468 -19.353 1.00 97.31 143 VAL A N 1
ATOM 1060 C CA . VAL A 1 143 ? 5.505 -2.817 -18.265 1.00 97.31 143 VAL A CA 1
ATOM 1061 C C . VAL A 1 143 ? 6.999 -2.902 -18.507 1.00 97.31 143 VAL A C 1
ATOM 1063 O O . VAL A 1 143 ? 7.479 -3.834 -19.153 1.00 97.31 143 VAL A O 1
ATOM 1066 N N . LEU A 1 144 ? 7.724 -1.942 -17.953 1.00 97.44 144 LEU A N 1
ATOM 1067 C CA . LEU A 1 144 ? 9.156 -2.035 -17.740 1.00 97.44 144 LEU A CA 1
ATOM 1068 C C . LEU A 1 144 ? 9.382 -2.293 -16.251 1.00 97.44 144 LEU A C 1
ATOM 1070 O O . LEU A 1 144 ? 8.829 -1.573 -15.419 1.00 97.44 144 LEU A O 1
ATOM 1074 N N . ARG A 1 145 ? 10.137 -3.339 -15.913 1.00 97.19 145 ARG A N 1
ATOM 1075 C CA . ARG A 1 145 ? 10.211 -3.855 -14.542 1.00 97.19 145 ARG A CA 1
ATOM 1076 C C . ARG A 1 145 ? 11.600 -4.328 -14.141 1.00 97.19 145 ARG A C 1
ATOM 1078 O O . ARG A 1 145 ? 12.416 -4.694 -14.981 1.00 97.19 145 ARG A O 1
ATOM 1085 N N . VAL A 1 146 ? 11.824 -4.399 -12.838 1.00 97.56 146 VAL A N 1
ATOM 1086 C CA . VAL A 1 146 ? 12.953 -5.087 -12.210 1.00 97.56 146 VAL A CA 1
ATOM 1087 C C . VAL A 1 146 ? 12.376 -6.067 -11.195 1.00 97.56 146 VAL A C 1
ATOM 1089 O O . VAL A 1 146 ? 11.516 -5.687 -10.400 1.00 97.56 146 VAL A O 1
ATOM 1092 N N . ARG A 1 147 ? 12.826 -7.324 -11.225 1.00 97.00 147 ARG A N 1
ATOM 1093 C CA . ARG A 1 147 ? 12.384 -8.373 -10.300 1.00 97.00 147 ARG A CA 1
ATOM 1094 C C . ARG A 1 147 ? 13.580 -9.022 -9.622 1.00 97.00 147 ARG A C 1
ATOM 1096 O O . ARG A 1 147 ? 14.479 -9.511 -10.300 1.00 97.00 147 ARG A O 1
ATOM 1103 N N . GLU A 1 148 ? 13.573 -9.044 -8.297 1.00 94.75 148 GLU A N 1
ATOM 1104 C CA . GLU A 1 148 ? 14.627 -9.644 -7.480 1.00 94.75 148 GLU A CA 1
ATOM 1105 C C . GLU A 1 148 ? 14.015 -10.378 -6.282 1.00 94.75 148 GLU A C 1
ATOM 1107 O O . GLU A 1 148 ? 12.981 -9.985 -5.744 1.00 94.75 148 GLU A O 1
ATOM 1112 N N . VAL A 1 149 ? 14.696 -11.429 -5.821 1.00 94.62 149 VAL A N 1
ATOM 1113 C CA . VAL A 1 149 ? 14.450 -11.984 -4.486 1.00 94.62 149 VAL A CA 1
ATOM 1114 C C . VAL A 1 149 ? 15.312 -11.206 -3.501 1.00 94.62 149 VAL A C 1
ATOM 1116 O O . VAL A 1 149 ? 16.540 -11.232 -3.604 1.00 94.62 149 VAL A O 1
ATOM 1119 N N . VAL A 1 150 ? 14.678 -10.525 -2.551 1.00 82.31 150 VAL A N 1
ATOM 1120 C CA . VAL A 1 150 ? 15.348 -9.646 -1.584 1.00 82.31 150 VAL A CA 1
ATOM 1121 C C . VAL A 1 150 ? 15.009 -10.043 -0.152 1.00 82.31 150 VAL A C 1
ATOM 1123 O O . VAL A 1 150 ? 14.006 -10.705 0.111 1.00 82.31 150 VAL A O 1
ATOM 1126 N N . GLU A 1 151 ? 15.859 -9.647 0.791 1.00 82.19 151 GLU A N 1
ATOM 1127 C CA . GLU A 1 151 ? 15.522 -9.685 2.216 1.00 82.19 151 GLU A CA 1
ATOM 1128 C C . GLU A 1 151 ? 14.458 -8.624 2.519 1.00 82.19 151 GLU A C 1
ATOM 1130 O O . GLU A 1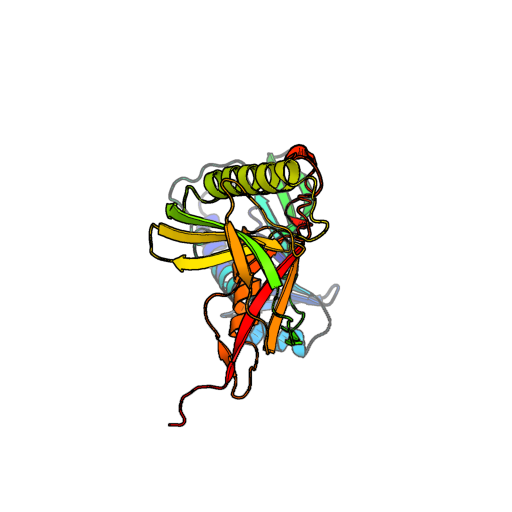 151 ? 14.541 -7.512 1.997 1.00 82.19 151 GLU A O 1
ATOM 1135 N N . THR A 1 152 ? 13.490 -8.942 3.382 1.00 69.38 152 THR A N 1
ATOM 1136 C CA . THR A 1 152 ? 12.372 -8.041 3.730 1.00 69.38 152 THR A CA 1
ATOM 1137 C C . THR A 1 152 ? 12.856 -6.664 4.199 1.00 69.38 152 THR A C 1
ATOM 1139 O O . THR A 1 152 ? 12.336 -5.636 3.776 1.00 69.38 152 THR A O 1
ATOM 1142 N N . GLU A 1 153 ? 13.917 -6.623 5.009 1.00 74.50 153 GLU A N 1
ATOM 1143 C CA . GLU A 1 153 ? 14.516 -5.379 5.521 1.00 74.50 153 GLU A CA 1
ATOM 1144 C C . GLU A 1 153 ? 15.193 -4.533 4.428 1.00 74.50 153 GLU A C 1
ATOM 1146 O O . GLU A 1 153 ? 15.444 -3.345 4.618 1.00 74.50 153 GLU A O 1
ATOM 1151 N N . ARG A 1 154 ? 15.482 -5.130 3.265 1.00 76.00 154 ARG A N 1
ATOM 1152 C CA . ARG A 1 154 ? 16.167 -4.492 2.132 1.00 76.00 154 ARG A CA 1
ATOM 1153 C C . ARG A 1 154 ? 15.219 -4.078 1.009 1.00 76.00 154 ARG A C 1
ATOM 1155 O O . ARG A 1 154 ? 15.683 -3.686 -0.065 1.00 76.00 154 ARG A O 1
ATOM 1162 N N . LEU A 1 155 ? 13.909 -4.136 1.249 1.00 74.75 155 LEU A N 1
ATOM 1163 C CA . LEU A 1 155 ? 12.894 -3.757 0.272 1.00 74.75 155 LEU A CA 1
ATOM 1164 C C . LEU A 1 155 ? 13.061 -2.305 -0.200 1.00 74.75 155 LEU A C 1
ATOM 1166 O O . LEU A 1 155 ? 13.088 -2.055 -1.403 1.00 74.75 155 LEU A O 1
ATOM 1170 N N . THR A 1 156 ? 13.256 -1.361 0.723 1.00 74.94 156 THR A N 1
ATOM 1171 C CA . THR A 1 156 ? 13.432 0.066 0.398 1.00 74.94 156 THR A CA 1
ATOM 1172 C C . THR A 1 156 ? 14.669 0.309 -0.467 1.00 74.94 156 THR A C 1
ATOM 1174 O O . THR A 1 156 ? 14.608 1.024 -1.469 1.00 74.94 156 THR A O 1
ATOM 1177 N N . ASP A 1 157 ? 15.791 -0.338 -0.131 1.00 77.25 157 ASP A N 1
ATOM 1178 C CA . ASP A 1 157 ? 17.015 -0.261 -0.931 1.00 77.25 157 ASP A CA 1
ATOM 1179 C C . ASP A 1 157 ? 16.773 -0.781 -2.352 1.00 77.25 157 ASP A C 1
ATOM 1181 O O . ASP A 1 157 ? 17.284 -0.223 -3.327 1.00 77.25 157 ASP A O 1
ATOM 1185 N N . PHE A 1 158 ? 16.054 -1.902 -2.473 1.00 83.94 158 PHE A N 1
ATOM 1186 C CA . PHE A 1 158 ? 15.701 -2.494 -3.759 1.00 83.94 158 PHE A CA 1
ATOM 1187 C C . PHE A 1 158 ? 14.810 -1.569 -4.584 1.00 83.94 158 PHE A C 1
ATOM 1189 O O . PHE A 1 158 ? 15.147 -1.315 -5.738 1.00 83.94 158 PHE A O 1
ATOM 1196 N N . GLN A 1 159 ? 13.756 -1.000 -3.997 1.00 79.81 159 GLN A N 1
ATOM 1197 C CA . GLN A 1 159 ? 12.873 -0.047 -4.673 1.00 79.81 159 GLN A CA 1
ATOM 1198 C C . GLN A 1 159 ? 13.659 1.133 -5.258 1.00 79.81 159 GLN A C 1
ATOM 1200 O O . GLN A 1 159 ? 13.512 1.440 -6.440 1.00 79.81 159 GLN A O 1
ATOM 1205 N N . GLY A 1 160 ? 14.565 1.741 -4.480 1.00 81.31 160 GLY A N 1
ATOM 1206 C CA . GLY A 1 160 ? 15.404 2.843 -4.962 1.00 81.31 160 GLY A CA 1
ATOM 1207 C C . GLY A 1 160 ? 16.273 2.457 -6.167 1.00 81.31 160 GLY A C 1
ATOM 1208 O O . GLY A 1 160 ? 16.329 3.189 -7.158 1.00 81.31 160 GLY A O 1
ATOM 1209 N N . ARG A 1 161 ? 16.912 1.277 -6.131 1.00 90.69 161 ARG A N 1
ATOM 1210 C CA . ARG A 1 161 ? 17.697 0.767 -7.273 1.00 90.69 161 ARG A CA 1
ATOM 1211 C C . ARG A 1 161 ? 16.819 0.442 -8.482 1.00 90.69 161 ARG A C 1
ATOM 1213 O O . ARG A 1 161 ? 17.203 0.772 -9.603 1.00 90.69 161 ARG A O 1
ATOM 1220 N N . ALA A 1 162 ? 15.667 -0.187 -8.263 1.00 89.25 162 ALA A N 1
ATOM 1221 C CA . ALA A 1 162 ? 14.730 -0.572 -9.311 1.00 89.25 162 ALA A CA 1
ATOM 1222 C C . ALA A 1 162 ? 14.188 0.657 -10.049 1.00 89.25 162 ALA A C 1
ATOM 1224 O O . ALA A 1 162 ? 14.244 0.705 -11.277 1.00 89.25 162 ALA A O 1
ATOM 1225 N N . PHE A 1 163 ? 13.759 1.690 -9.318 1.00 86.88 163 PHE A N 1
ATOM 1226 C CA . PHE A 1 163 ? 13.328 2.950 -9.920 1.00 86.88 163 PHE A CA 1
ATOM 1227 C C . PHE A 1 163 ? 14.445 3.621 -10.720 1.00 86.88 163 PHE A C 1
ATOM 1229 O O . PHE A 1 163 ? 14.209 4.048 -11.848 1.00 86.88 163 PHE A O 1
ATOM 1236 N N . GLY A 1 164 ? 15.675 3.643 -10.195 1.00 88.62 164 GLY A N 1
ATOM 1237 C CA . GLY A 1 164 ? 16.830 4.160 -10.931 1.00 88.62 164 GLY A CA 1
ATOM 1238 C C . GLY A 1 164 ? 17.090 3.407 -12.242 1.00 88.62 164 GLY A C 1
ATOM 1239 O O . GLY A 1 164 ? 17.313 4.031 -13.280 1.00 88.62 164 GLY A O 1
ATOM 1240 N N . ALA A 1 165 ? 17.016 2.074 -12.226 1.00 93.25 165 ALA A N 1
ATOM 1241 C CA . ALA A 1 165 ? 17.193 1.239 -13.416 1.00 93.25 165 ALA A CA 1
ATOM 1242 C C . ALA A 1 165 ? 16.081 1.449 -14.460 1.00 93.25 165 ALA A C 1
ATOM 1244 O O . ALA A 1 165 ? 16.370 1.550 -15.656 1.00 93.25 165 ALA A O 1
ATOM 1245 N N . ILE A 1 166 ? 14.824 1.552 -14.016 1.00 93.00 166 ILE A N 1
ATOM 1246 C CA . ILE A 1 166 ? 13.667 1.857 -14.870 1.00 93.00 166 ILE A CA 1
ATOM 1247 C C . ILE A 1 166 ? 13.845 3.231 -15.518 1.00 93.00 166 ILE A C 1
ATOM 1249 O O . ILE A 1 166 ? 13.769 3.344 -16.741 1.00 93.00 166 ILE A O 1
ATOM 1253 N N . TRP A 1 167 ? 14.160 4.254 -14.723 1.00 89.31 167 TRP A N 1
ATOM 1254 C CA . TRP A 1 167 ? 14.336 5.623 -15.203 1.00 89.31 167 TRP A CA 1
ATOM 1255 C C . TRP A 1 167 ? 15.469 5.732 -16.231 1.00 89.31 167 TRP A C 1
ATOM 1257 O O . TRP A 1 167 ? 15.284 6.303 -17.304 1.00 89.31 167 TRP A O 1
ATOM 1267 N N . GLN A 1 168 ? 16.621 5.105 -15.966 1.00 90.62 168 GLN A N 1
ATOM 1268 C CA . GLN A 1 168 ? 17.744 5.068 -16.912 1.00 90.62 168 GLN A CA 1
ATOM 1269 C C . GLN A 1 168 ? 17.381 4.359 -18.222 1.00 90.62 168 GLN A C 1
ATOM 1271 O O . GLN A 1 168 ? 17.782 4.806 -19.296 1.00 90.62 168 GLN A O 1
ATOM 1276 N N . THR A 1 169 ? 16.615 3.270 -18.144 1.00 94.69 169 THR A N 1
ATOM 1277 C CA . THR A 1 169 ? 16.192 2.501 -19.322 1.00 94.69 169 THR A CA 1
ATOM 1278 C C . THR A 1 169 ? 15.177 3.286 -20.168 1.00 94.69 169 THR A C 1
ATOM 1280 O O . THR A 1 169 ? 15.289 3.305 -21.394 1.00 94.69 169 THR A O 1
ATOM 1283 N N . LEU A 1 170 ? 14.239 4.001 -19.535 1.00 92.19 170 LEU A N 1
ATOM 1284 C CA . LEU A 1 170 ? 13.323 4.930 -20.211 1.00 92.19 170 LEU A CA 1
ATOM 1285 C C . LEU A 1 170 ? 14.093 6.064 -20.905 1.00 92.19 170 LEU A C 1
ATOM 1287 O O . LEU A 1 170 ? 13.919 6.290 -22.106 1.00 92.19 170 LEU A O 1
ATOM 1291 N N . ALA A 1 171 ? 15.006 6.714 -20.177 1.00 89.75 171 ALA A N 1
ATOM 1292 C CA . ALA A 1 171 ? 15.814 7.817 -20.687 1.00 89.75 171 ALA A CA 1
ATOM 1293 C C . ALA A 1 171 ? 16.691 7.400 -21.882 1.00 89.75 171 ALA A C 1
ATOM 1295 O O . ALA A 1 171 ? 16.773 8.130 -22.871 1.00 89.75 171 ALA A O 1
ATOM 1296 N N . ALA A 1 172 ? 17.304 6.210 -21.835 1.00 92.31 172 ALA A N 1
ATOM 1297 C CA . ALA A 1 172 ? 18.111 5.671 -22.933 1.00 92.31 172 ALA A CA 1
ATOM 1298 C C . ALA A 1 172 ? 17.291 5.413 -24.209 1.00 92.31 172 ALA A C 1
ATOM 1300 O O . ALA A 1 172 ? 17.809 5.571 -25.315 1.00 92.31 172 ALA A O 1
ATOM 1301 N N . ALA A 1 173 ? 16.010 5.063 -24.063 1.00 92.94 173 ALA A N 1
ATOM 1302 C CA . ALA A 1 173 ? 15.077 4.891 -25.173 1.00 92.94 173 ALA A CA 1
ATOM 1303 C C . ALA A 1 173 ? 14.460 6.217 -25.668 1.00 92.94 173 ALA A C 1
ATOM 1305 O O . ALA A 1 173 ? 13.658 6.206 -26.601 1.00 92.94 173 ALA A O 1
ATOM 1306 N N . GLY A 1 174 ? 14.797 7.361 -25.053 1.00 90.62 174 GLY A N 1
ATOM 1307 C CA . GLY A 1 174 ? 14.162 8.650 -25.348 1.00 90.62 174 GLY A CA 1
ATOM 1308 C C . GLY A 1 174 ? 12.664 8.668 -25.020 1.00 90.62 174 GLY A C 1
ATOM 1309 O O . GLY A 1 174 ? 11.904 9.402 -25.649 1.00 90.62 174 GLY A O 1
ATOM 1310 N N . SER A 1 175 ? 12.244 7.827 -24.075 1.00 89.69 175 SER A N 1
ATOM 1311 C CA . SER A 1 175 ? 10.859 7.619 -23.658 1.00 89.69 175 SER A CA 1
ATOM 1312 C C . SER A 1 175 ? 10.684 8.055 -22.199 1.00 89.69 175 SER A C 1
ATOM 1314 O O . SER A 1 175 ? 11.653 8.216 -21.459 1.00 89.69 175 SER A O 1
ATOM 1316 N N . ALA A 1 176 ? 9.440 8.252 -21.782 1.00 85.25 176 ALA A N 1
ATOM 1317 C CA . ALA A 1 176 ? 9.051 8.485 -20.399 1.00 85.25 176 ALA A CA 1
ATOM 1318 C C . ALA A 1 176 ? 7.698 7.811 -20.163 1.00 85.25 176 ALA A C 1
ATOM 1320 O O . ALA A 1 176 ? 6.950 7.588 -21.116 1.00 85.25 176 ALA A O 1
ATOM 1321 N N . SER A 1 177 ? 7.376 7.515 -18.906 1.00 84.38 177 SER A N 1
ATOM 1322 C CA . SER A 1 177 ? 6.032 7.088 -18.524 1.00 84.38 177 SER A CA 1
ATOM 1323 C C . SER A 1 177 ? 5.397 8.149 -17.637 1.00 84.38 177 SER A C 1
ATOM 1325 O O . SER A 1 177 ? 6.030 8.626 -16.700 1.00 84.38 177 SER A O 1
ATOM 1327 N N . ALA A 1 178 ? 4.159 8.523 -17.958 1.00 83.88 178 ALA A N 1
ATOM 1328 C CA . ALA A 1 178 ? 3.315 9.372 -17.114 1.00 83.88 178 ALA A CA 1
ATOM 1329 C C . ALA A 1 178 ? 2.419 8.539 -16.177 1.00 83.88 178 ALA A C 1
ATOM 1331 O O . ALA A 1 178 ? 1.538 9.076 -15.512 1.00 83.88 178 ALA A O 1
ATOM 1332 N N . GLU A 1 179 ? 2.597 7.218 -16.183 1.00 90.75 179 GLU A N 1
ATOM 1333 C CA . GLU A 1 179 ? 1.856 6.287 -15.345 1.00 90.75 179 GLU A CA 1
ATOM 1334 C C . GLU A 1 179 ? 2.595 6.055 -14.025 1.00 90.75 179 GLU A C 1
ATOM 1336 O O . GLU A 1 179 ? 3.807 6.247 -13.912 1.00 90.75 179 GLU A O 1
ATOM 1341 N N . HIS A 1 180 ? 1.855 5.602 -13.021 1.00 92.19 180 HIS A N 1
ATOM 1342 C CA . HIS A 1 180 ? 2.393 5.400 -11.681 1.00 92.19 180 HIS A CA 1
ATOM 1343 C C . HIS A 1 180 ? 3.158 4.072 -11.569 1.00 92.19 180 HIS A C 1
ATOM 1345 O O . HIS A 1 180 ? 2.757 3.075 -12.188 1.00 92.19 180 HIS A O 1
ATOM 1351 N N . PRO A 1 181 ? 4.235 4.018 -10.763 1.00 92.56 181 PRO A N 1
ATOM 1352 C CA . PRO A 1 181 ? 4.905 2.765 -10.463 1.00 92.56 181 PRO A CA 1
ATOM 1353 C C . PRO A 1 181 ? 4.008 1.807 -9.691 1.00 92.56 181 PRO A C 1
ATOM 1355 O O . PRO A 1 181 ? 3.143 2.219 -8.915 1.00 92.56 181 PRO A O 1
ATOM 1358 N N . TYR A 1 182 ? 4.294 0.520 -9.850 1.00 93.50 182 TYR A N 1
ATOM 1359 C CA . TYR A 1 182 ? 3.708 -0.537 -9.049 1.00 93.50 182 TYR A CA 1
ATOM 1360 C C . TYR A 1 182 ? 4.768 -1.394 -8.358 1.00 93.50 182 TYR A C 1
ATOM 1362 O O . TYR A 1 182 ? 5.910 -1.491 -8.817 1.00 93.50 182 TYR A O 1
ATOM 1370 N N . LEU A 1 183 ? 4.347 -2.063 -7.289 1.00 89.94 183 LEU A N 1
ATOM 1371 C CA . LEU A 1 183 ? 5.067 -3.138 -6.624 1.00 89.94 183 LEU A CA 1
ATOM 1372 C C . LEU A 1 183 ? 4.201 -4.393 -6.591 1.00 89.94 183 LEU A C 1
ATOM 1374 O O . LEU A 1 183 ? 3.012 -4.336 -6.295 1.00 89.94 183 LEU A O 1
ATOM 1378 N N . ARG A 1 184 ? 4.804 -5.544 -6.868 1.00 91.12 184 ARG A N 1
ATOM 1379 C CA . ARG A 1 184 ? 4.148 -6.848 -6.846 1.00 91.12 184 ARG A CA 1
ATOM 1380 C C . ARG A 1 184 ? 5.005 -7.852 -6.090 1.00 91.12 184 ARG A C 1
ATOM 1382 O O . ARG A 1 184 ? 6.104 -8.181 -6.528 1.00 91.12 184 ARG A O 1
ATOM 1389 N N . CYS A 1 185 ? 4.488 -8.369 -4.980 1.00 86.69 185 CYS A N 1
ATOM 1390 C CA . CYS A 1 185 ? 5.135 -9.439 -4.224 1.00 86.69 185 CYS A CA 1
ATOM 1391 C C . CYS A 1 185 ? 4.620 -10.797 -4.715 1.00 86.69 185 CYS A C 1
ATOM 1393 O O . CYS A 1 185 ? 3.490 -11.182 -4.432 1.00 86.69 185 CYS A O 1
ATOM 1395 N N . HIS A 1 186 ? 5.431 -11.519 -5.484 1.00 86.31 186 HIS A N 1
ATOM 1396 C CA . HIS A 1 186 ? 5.064 -12.822 -6.042 1.00 86.31 186 HIS A CA 1
ATOM 1397 C C . HIS A 1 186 ? 5.032 -13.928 -4.993 1.00 86.31 186 HIS A C 1
ATOM 1399 O O . HIS A 1 186 ? 4.209 -14.840 -5.079 1.00 86.31 186 HIS A O 1
ATOM 1405 N N . GLN A 1 187 ? 5.957 -13.864 -4.041 1.00 77.75 187 GLN A N 1
ATOM 1406 C CA . GLN A 1 187 ? 6.079 -14.826 -2.964 1.00 77.75 187 GLN A CA 1
ATOM 1407 C C . GLN A 1 187 ? 6.752 -14.159 -1.771 1.00 77.75 187 GLN A C 1
ATOM 1409 O O . GLN A 1 187 ? 7.744 -13.454 -1.931 1.00 77.75 187 GLN A O 1
ATOM 1414 N N . GLU A 1 188 ? 6.261 -14.458 -0.576 1.00 74.50 188 GLU A N 1
ATOM 1415 C CA . GLU A 1 188 ? 6.833 -13.981 0.675 1.00 74.50 188 GLU A CA 1
ATOM 1416 C C . GLU A 1 188 ? 7.126 -15.158 1.607 1.00 74.50 188 GLU A C 1
ATOM 1418 O O . GLU A 1 188 ? 6.388 -16.146 1.668 1.00 74.50 188 GLU A O 1
ATOM 1423 N N . THR A 1 189 ? 8.244 -15.064 2.315 1.00 77.88 189 THR A N 1
ATOM 1424 C CA . THR A 1 189 ? 8.633 -15.952 3.409 1.00 77.88 189 THR A CA 1
ATOM 1425 C C . THR A 1 189 ? 8.878 -15.120 4.666 1.00 77.88 189 THR A C 1
ATOM 1427 O O . THR A 1 189 ? 8.791 -13.899 4.640 1.00 77.88 189 THR A O 1
ATOM 1430 N N . ALA A 1 190 ? 9.252 -15.762 5.774 1.00 69.81 190 ALA A N 1
ATOM 1431 C CA . ALA A 1 190 ? 9.553 -15.048 7.015 1.00 69.81 190 ALA A CA 1
ATOM 1432 C C . ALA A 1 190 ? 10.713 -14.033 6.902 1.00 69.81 190 ALA A C 1
ATOM 1434 O O . ALA A 1 190 ? 10.813 -13.148 7.745 1.00 69.81 190 ALA A O 1
ATOM 1435 N N . THR A 1 191 ? 11.611 -14.177 5.919 1.00 70.19 191 THR A N 1
ATOM 1436 C CA . THR A 1 191 ? 12.834 -13.353 5.816 1.00 70.19 191 THR A CA 1
ATOM 1437 C C . THR A 1 191 ? 13.097 -12.783 4.426 1.00 70.19 191 THR A C 1
ATOM 1439 O O . THR A 1 191 ? 13.911 -11.871 4.285 1.00 70.19 191 THR A O 1
ATOM 1442 N N . THR A 1 192 ? 12.474 -13.341 3.390 1.00 79.88 192 THR A N 1
ATOM 1443 C CA . THR A 1 192 ? 12.704 -12.943 1.998 1.00 79.88 192 THR A CA 1
ATOM 1444 C C . THR A 1 192 ? 11.408 -12.821 1.223 1.00 79.88 192 THR A C 1
ATOM 1446 O O . THR A 1 192 ? 10.423 -13.496 1.524 1.00 79.88 192 THR A O 1
ATOM 1449 N N . MET A 1 193 ? 11.453 -12.015 0.171 1.00 83.25 193 MET A N 1
ATOM 1450 C CA . MET A 1 193 ? 10.341 -11.755 -0.728 1.00 83.25 193 MET A CA 1
ATOM 1451 C C . MET A 1 193 ? 10.827 -11.712 -2.180 1.00 83.25 193 MET A C 1
ATOM 1453 O O . MET A 1 193 ? 11.869 -11.130 -2.479 1.00 83.25 193 MET A O 1
ATOM 1457 N N . ASP A 1 194 ? 10.092 -12.368 -3.076 1.00 89.44 194 ASP A N 1
ATOM 1458 C CA . ASP A 1 194 ? 10.253 -12.273 -4.529 1.00 89.44 194 ASP A CA 1
ATOM 1459 C C . ASP A 1 194 ? 9.393 -11.113 -5.018 1.00 89.44 194 ASP A C 1
ATOM 1461 O O . ASP A 1 194 ? 8.165 -11.220 -5.091 1.00 89.44 194 ASP A O 1
ATOM 1465 N N . VAL A 1 195 ? 10.041 -9.985 -5.286 1.00 87.25 195 VAL A N 1
ATOM 1466 C CA . VAL A 1 195 ? 9.374 -8.710 -5.537 1.00 87.25 195 VAL A CA 1
ATOM 1467 C C . VAL A 1 195 ? 9.717 -8.179 -6.912 1.00 87.25 195 VAL A C 1
ATOM 1469 O O . VAL A 1 195 ? 10.857 -8.214 -7.372 1.00 87.25 195 VAL A O 1
ATOM 1472 N N . GLU A 1 196 ? 8.697 -7.650 -7.565 1.00 93.75 196 GLU A N 1
ATOM 1473 C CA . GLU A 1 196 ? 8.779 -6.967 -8.841 1.00 93.75 196 GLU A CA 1
ATOM 1474 C C . GLU A 1 196 ? 8.343 -5.514 -8.645 1.00 93.75 196 GLU A C 1
ATOM 1476 O O . GLU A 1 196 ? 7.292 -5.252 -8.065 1.00 93.75 196 GLU A O 1
ATOM 1481 N N . VAL A 1 197 ? 9.142 -4.570 -9.135 1.00 93.19 197 VAL A N 1
ATOM 1482 C CA . VAL A 1 197 ? 8.780 -3.152 -9.231 1.00 93.19 197 VAL A CA 1
ATOM 1483 C C . VAL A 1 197 ? 8.786 -2.773 -10.698 1.00 93.19 197 VAL A C 1
ATOM 1485 O O . VAL A 1 197 ? 9.707 -3.139 -11.430 1.00 93.19 197 VAL A O 1
ATOM 1488 N N . GLY A 1 198 ? 7.777 -2.036 -11.143 1.00 95.00 198 GLY A N 1
ATOM 1489 C CA . GLY A 1 198 ? 7.688 -1.643 -12.540 1.00 95.00 198 GLY A CA 1
ATOM 1490 C C . GLY A 1 198 ? 6.821 -0.424 -12.779 1.00 95.00 198 GLY A C 1
ATOM 1491 O O . GLY A 1 198 ? 6.229 0.136 -11.863 1.00 95.00 198 GLY A O 1
ATOM 1492 N N . VAL A 1 199 ? 6.743 -0.024 -14.041 1.00 95.88 199 VAL A N 1
ATOM 1493 C CA . VAL A 1 199 ? 5.852 1.037 -14.514 1.00 95.88 199 VAL A CA 1
ATOM 1494 C C . VAL A 1 199 ? 5.251 0.625 -15.861 1.00 95.88 199 VAL A C 1
ATOM 1496 O O . VAL A 1 199 ? 5.948 -0.005 -16.666 1.00 95.88 199 VAL A O 1
ATOM 1499 N N . PRO A 1 200 ? 3.969 0.923 -16.140 1.00 96.12 200 PRO A N 1
ATOM 1500 C CA . PRO A 1 200 ? 3.408 0.747 -17.474 1.00 96.12 200 PRO A CA 1
ATOM 1501 C C . PRO A 1 200 ? 4.162 1.575 -18.518 1.00 96.12 200 PRO A C 1
ATOM 1503 O O . PRO A 1 200 ? 4.566 2.705 -18.242 1.00 96.12 200 PRO A O 1
ATOM 1506 N N . VAL A 1 201 ? 4.345 1.018 -19.714 1.00 95.44 201 VAL A N 1
ATOM 1507 C CA . VAL A 1 201 ? 5.098 1.655 -20.805 1.00 95.44 201 VAL A CA 1
ATOM 1508 C C . VAL A 1 201 ? 4.454 1.409 -22.166 1.00 95.44 201 VAL A C 1
ATOM 1510 O O . VAL A 1 201 ? 3.718 0.437 -22.355 1.00 95.44 201 VAL A O 1
ATOM 1513 N N . ASP A 1 202 ? 4.780 2.277 -23.121 1.00 92.06 202 ASP A N 1
ATOM 1514 C CA . ASP A 1 202 ? 4.381 2.139 -24.519 1.00 92.06 202 ASP A CA 1
ATOM 1515 C C . ASP A 1 202 ? 5.145 1.008 -25.233 1.00 92.06 202 ASP A C 1
ATOM 1517 O O . ASP A 1 202 ? 6.086 0.405 -24.707 1.00 92.06 202 ASP A O 1
ATOM 1521 N N . ASP A 1 203 ? 4.739 0.702 -26.467 1.00 92.50 203 ASP A N 1
ATOM 1522 C CA . ASP A 1 203 ? 5.396 -0.305 -27.306 1.00 92.50 203 ASP A CA 1
ATOM 1523 C C . ASP A 1 203 ? 6.684 0.245 -27.942 1.00 92.50 203 ASP A C 1
ATOM 1525 O O . ASP A 1 203 ? 6.746 0.572 -29.127 1.00 92.50 203 ASP A O 1
ATOM 1529 N N . VAL A 1 204 ? 7.714 0.377 -27.106 1.00 92.81 204 VAL A N 1
ATOM 1530 C CA . VAL A 1 204 ? 9.080 0.755 -27.485 1.00 92.81 204 VAL A CA 1
ATOM 1531 C C . VAL A 1 204 ? 10.026 -0.426 -27.232 1.00 92.81 204 VAL A C 1
ATOM 1533 O O . VAL A 1 204 ? 9.790 -1.280 -26.366 1.00 92.81 204 VAL A O 1
ATOM 1536 N N . ASP A 1 205 ? 11.101 -0.494 -28.018 1.00 92.56 205 ASP A N 1
ATOM 1537 C CA . ASP A 1 205 ? 12.210 -1.425 -27.804 1.00 92.56 205 ASP A CA 1
ATOM 1538 C C . ASP A 1 205 ? 13.142 -0.876 -26.714 1.00 92.56 205 ASP A C 1
ATOM 1540 O O . ASP A 1 205 ? 14.020 -0.048 -26.968 1.00 92.56 205 ASP A O 1
ATOM 1544 N N . TYR A 1 206 ? 12.887 -1.290 -25.475 1.00 93.56 206 TYR A N 1
ATOM 1545 C CA . TYR A 1 206 ? 13.667 -0.893 -24.310 1.00 93.56 206 TYR A CA 1
ATOM 1546 C C . TYR A 1 206 ? 14.897 -1.786 -24.147 1.00 93.56 206 TYR A C 1
ATOM 1548 O O . TYR A 1 206 ? 14.796 -3.012 -24.156 1.00 93.56 206 TYR A O 1
ATOM 1556 N N . GLN A 1 207 ? 16.056 -1.161 -23.942 1.00 90.94 207 GLN A N 1
ATOM 1557 C CA . GLN A 1 207 ? 17.331 -1.837 -23.707 1.00 90.94 207 GLN A CA 1
ATOM 1558 C C . GLN A 1 207 ? 17.965 -1.264 -22.438 1.00 90.94 207 GLN A C 1
ATOM 1560 O O . GLN A 1 207 ? 18.202 -0.059 -22.354 1.00 90.94 207 GLN A O 1
ATOM 1565 N N . GLY A 1 208 ? 18.237 -2.110 -21.446 1.00 91.06 208 GLY A N 1
ATOM 1566 C CA . GLY A 1 208 ? 18.772 -1.656 -20.167 1.00 91.06 208 GLY A CA 1
ATOM 1567 C C . GLY A 1 208 ? 18.696 -2.712 -19.074 1.00 91.06 208 GLY A C 1
ATOM 1568 O O . GLY A 1 208 ? 18.515 -3.895 -19.344 1.00 91.06 208 GLY A O 1
ATOM 1569 N N . ALA A 1 209 ? 18.869 -2.264 -17.831 1.00 91.88 209 ALA A N 1
ATOM 1570 C CA . ALA A 1 209 ? 18.797 -3.127 -16.654 1.00 91.88 209 ALA A CA 1
ATOM 1571 C C . ALA A 1 209 ? 17.354 -3.497 -16.271 1.00 91.88 209 ALA A C 1
ATOM 1573 O O . ALA A 1 209 ? 17.153 -4.486 -15.574 1.00 91.88 209 ALA A O 1
ATOM 1574 N N . ALA A 1 210 ? 16.364 -2.710 -16.706 1.00 95.75 210 ALA A N 1
ATOM 1575 C CA . ALA A 1 210 ? 14.959 -3.050 -16.543 1.00 95.75 210 ALA A CA 1
ATOM 1576 C C . ALA A 1 210 ? 14.455 -3.846 -17.756 1.00 95.75 210 ALA A C 1
ATOM 1578 O O . ALA A 1 210 ? 14.791 -3.550 -18.903 1.00 95.75 210 ALA A O 1
ATOM 1579 N N . GLU A 1 211 ? 13.634 -4.854 -17.493 1.00 96.81 211 GLU A N 1
ATOM 1580 C CA . GLU A 1 211 ? 13.143 -5.808 -18.480 1.00 96.81 211 GLU A CA 1
ATOM 1581 C C . GLU A 1 211 ? 11.705 -5.491 -18.889 1.00 96.81 211 GLU A C 1
ATOM 1583 O O . GLU A 1 211 ? 10.884 -5.057 -18.076 1.00 96.81 211 GLU A O 1
ATOM 1588 N N . VAL A 1 212 ? 11.367 -5.763 -20.150 1.00 97.38 212 VAL A N 1
ATOM 1589 C CA . VAL A 1 212 ? 9.981 -5.678 -20.622 1.00 97.38 212 VAL A CA 1
ATOM 1590 C C . VAL A 1 212 ? 9.181 -6.865 -20.080 1.00 97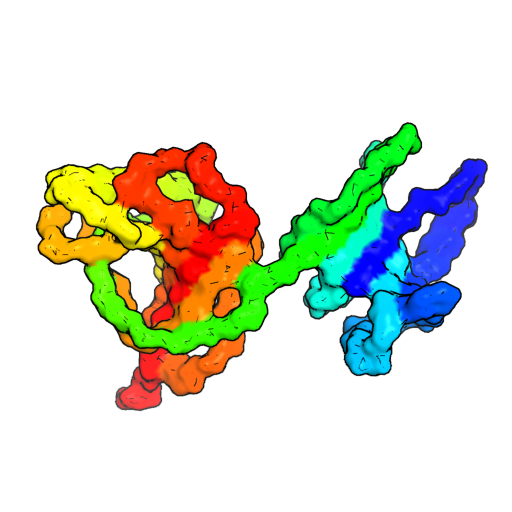.38 212 VAL A C 1
ATOM 1592 O O . VAL A 1 212 ? 9.570 -8.024 -20.223 1.00 97.38 212 VAL A O 1
ATOM 1595 N N . GLY A 1 213 ? 8.031 -6.574 -19.482 1.00 95.88 213 GLY A N 1
ATOM 1596 C CA . GLY A 1 213 ? 7.102 -7.549 -18.928 1.00 95.88 213 GLY A CA 1
ATOM 1597 C C . GLY A 1 213 ? 5.648 -7.242 -19.271 1.00 95.88 213 GLY A C 1
ATOM 1598 O O . GLY A 1 213 ? 5.339 -6.387 -20.106 1.00 95.88 213 GLY A O 1
ATOM 1599 N N . SER A 1 214 ? 4.738 -7.941 -18.590 1.00 95.94 214 SER A N 1
ATOM 1600 C CA . SER A 1 214 ? 3.307 -7.639 -18.652 1.00 95.94 214 SER A CA 1
ATOM 1601 C C . SER A 1 214 ? 2.624 -7.838 -17.302 1.00 95.94 214 SER A C 1
ATOM 1603 O O . SER A 1 214 ? 2.940 -8.786 -16.578 1.00 95.94 214 SER A O 1
ATOM 1605 N N . LEU A 1 215 ? 1.674 -6.955 -16.993 1.00 96.12 215 LEU A N 1
ATOM 1606 C CA . LEU A 1 215 ? 0.657 -7.186 -15.973 1.00 96.12 215 LEU A CA 1
ATOM 1607 C C . LEU A 1 215 ? -0.562 -7.853 -16.625 1.00 96.12 215 LEU A C 1
ATOM 1609 O O . LEU A 1 215 ? -0.954 -7.451 -17.730 1.00 96.12 215 LEU A O 1
ATOM 1613 N N . PRO A 1 216 ? -1.148 -8.872 -15.971 1.00 94.19 216 PRO A N 1
ATOM 1614 C CA . PRO A 1 216 ? -2.307 -9.568 -16.508 1.00 94.19 216 PRO A CA 1
ATOM 1615 C C . PRO A 1 216 ? -3.512 -8.625 -16.582 1.00 94.19 216 PRO A C 1
ATOM 1617 O O . PRO A 1 216 ? -3.717 -7.796 -15.698 1.00 94.19 216 PRO A O 1
ATOM 1620 N N . GLY A 1 217 ? -4.300 -8.777 -17.644 1.00 94.19 217 GLY A N 1
ATOM 1621 C CA . GLY A 1 217 ? -5.651 -8.226 -17.719 1.00 94.19 217 GLY A CA 1
ATOM 1622 C C . GLY A 1 217 ? -6.682 -9.231 -17.207 1.00 94.19 217 GLY A C 1
ATOM 1623 O O . GLY A 1 217 ? -6.322 -10.348 -16.832 1.00 94.19 217 GLY A O 1
ATOM 1624 N N . GLY A 1 218 ? -7.954 -8.850 -17.249 1.00 96.06 218 GLY A N 1
ATOM 1625 C CA . GLY A 1 218 ? -9.068 -9.655 -16.752 1.00 96.06 218 GLY A CA 1
ATOM 1626 C C . GLY A 1 218 ? -9.817 -8.979 -15.600 1.00 96.06 218 GLY A C 1
ATOM 1627 O O . GLY A 1 218 ? -9.512 -7.830 -15.259 1.00 96.06 218 GLY A O 1
ATOM 1628 N N . PRO A 1 219 ? -10.766 -9.688 -14.969 1.00 97.00 219 PRO A N 1
ATOM 1629 C CA . PRO A 1 219 ? -11.461 -9.185 -13.796 1.00 97.00 219 PRO A CA 1
ATOM 1630 C C . PRO A 1 219 ? -10.483 -9.021 -12.627 1.00 97.00 219 PRO A C 1
ATOM 1632 O O . PRO A 1 219 ? -9.584 -9.838 -12.423 1.00 97.00 219 PRO A O 1
ATOM 1635 N N . ALA A 1 220 ? -10.661 -7.970 -11.839 1.00 97.06 220 ALA A N 1
ATOM 1636 C CA . ALA A 1 220 ? -9.852 -7.685 -10.666 1.00 97.06 220 ALA A CA 1
ATOM 1637 C C . ALA A 1 220 ? -10.671 -6.960 -9.600 1.00 97.06 220 ALA A C 1
ATOM 1639 O O . ALA A 1 220 ? -11.551 -6.159 -9.918 1.00 97.06 220 ALA A O 1
ATOM 1640 N N . LEU A 1 221 ? -10.325 -7.193 -8.336 1.00 96.44 221 LEU A N 1
ATOM 1641 C CA . LEU A 1 221 ? -10.721 -6.298 -7.256 1.00 96.44 221 LEU A CA 1
ATOM 1642 C C . LEU A 1 221 ? -9.720 -5.155 -7.158 1.00 96.44 221 LEU A C 1
ATOM 1644 O O . LEU A 1 221 ? -8.507 -5.382 -7.176 1.00 96.44 221 LEU A O 1
ATOM 1648 N N . VAL A 1 222 ? -10.235 -3.940 -7.012 1.00 95.06 222 VAL A N 1
ATOM 1649 C CA . VAL A 1 222 ? -9.439 -2.733 -6.810 1.00 95.06 222 VAL A CA 1
ATOM 1650 C C . VAL A 1 222 ? -9.900 -1.977 -5.579 1.00 95.06 222 VAL A C 1
ATOM 1652 O O . VAL A 1 222 ? -11.088 -1.921 -5.266 1.00 95.06 222 VAL A O 1
ATOM 1655 N N . HIS A 1 223 ? -8.946 -1.396 -4.863 1.00 90.94 223 HIS A N 1
ATOM 1656 C CA . HIS A 1 223 ? -9.215 -0.707 -3.612 1.00 90.94 223 HIS A CA 1
ATOM 1657 C C . HIS A 1 223 ? -8.158 0.366 -3.354 1.00 90.94 223 HIS A C 1
ATOM 1659 O O . HIS A 1 223 ? -6.980 0.129 -3.609 1.00 90.94 223 HIS A O 1
ATOM 1665 N N . THR A 1 224 ? -8.563 1.565 -2.930 1.00 90.81 224 THR A N 1
ATOM 1666 C CA . THR A 1 224 ? -7.640 2.705 -2.796 1.00 90.81 224 THR A CA 1
ATOM 1667 C C . THR A 1 224 ? -7.394 3.042 -1.337 1.00 90.81 224 THR A C 1
ATOM 1669 O O . THR A 1 224 ? -8.181 3.763 -0.732 1.00 90.81 224 THR A O 1
ATOM 1672 N N . HIS A 1 225 ? -6.218 2.662 -0.851 1.00 81.69 225 HIS A N 1
ATOM 1673 C CA . HIS A 1 225 ? -5.722 3.054 0.460 1.00 81.69 225 HIS A CA 1
ATOM 1674 C C . HIS A 1 225 ? -5.204 4.488 0.446 1.00 81.69 225 HIS A C 1
ATOM 1676 O O . HIS A 1 225 ? -4.473 4.877 -0.468 1.00 81.69 225 HIS A O 1
ATOM 1682 N N . VAL A 1 226 ? -5.538 5.270 1.475 1.00 82.62 226 VAL A N 1
ATOM 1683 C CA . VAL A 1 226 ? -4.981 6.615 1.686 1.00 82.62 226 VAL A CA 1
ATOM 1684 C C . VAL A 1 226 ? -4.287 6.685 3.036 1.00 82.62 226 VAL A C 1
ATOM 1686 O O . VAL A 1 226 ? -4.928 6.883 4.058 1.00 82.62 226 VAL A O 1
ATOM 1689 N N . GLY A 1 227 ? -2.973 6.535 3.062 1.00 70.69 227 GLY A N 1
ATOM 1690 C CA . GLY A 1 227 ? -2.194 6.600 4.287 1.00 70.69 227 GLY A CA 1
ATOM 1691 C C . GLY A 1 227 ? -0.876 5.854 4.173 1.00 70.69 227 GLY A C 1
ATOM 1692 O O . GLY A 1 227 ? -0.514 5.322 3.123 1.00 70.69 227 GLY A O 1
ATOM 1693 N N . SER A 1 228 ? -0.152 5.797 5.289 1.00 73.31 228 SER A N 1
ATOM 1694 C CA . SER A 1 228 ? 1.177 5.194 5.302 1.00 73.31 228 SER A CA 1
ATOM 1695 C C . SER A 1 228 ? 1.115 3.685 5.043 1.00 73.31 228 SER A C 1
ATOM 1697 O O . SER A 1 228 ? 0.096 3.026 5.268 1.00 73.31 228 SER A O 1
ATOM 1699 N N . HIS A 1 229 ? 2.245 3.100 4.637 1.00 65.69 229 HIS A N 1
ATOM 1700 C CA . HIS A 1 229 ? 2.354 1.648 4.458 1.00 65.69 229 HIS A CA 1
ATOM 1701 C C . HIS A 1 229 ? 2.082 0.856 5.753 1.00 65.69 229 HIS A C 1
ATOM 1703 O O . HIS A 1 229 ? 1.728 -0.316 5.688 1.00 65.69 229 HIS A O 1
ATOM 1709 N N . ALA A 1 230 ? 2.197 1.480 6.934 1.00 61.09 230 ALA A N 1
ATOM 1710 C CA . ALA A 1 230 ? 1.939 0.817 8.213 1.00 61.09 230 ALA A CA 1
ATOM 1711 C C . ALA A 1 230 ? 0.466 0.407 8.400 1.00 61.09 230 ALA A C 1
ATOM 1713 O O . ALA A 1 230 ? 0.196 -0.552 9.122 1.00 61.09 230 ALA A O 1
ATOM 1714 N N . SER A 1 231 ? -0.474 1.102 7.747 1.00 64.38 231 SER A N 1
ATOM 1715 C CA . SER A 1 231 ? -1.905 0.767 7.760 1.00 64.38 231 SER A CA 1
ATOM 1716 C C . SER A 1 231 ? -2.359 -0.011 6.520 1.00 64.38 231 SER A C 1
ATOM 1718 O O . SER A 1 231 ? -3.530 -0.362 6.415 1.00 64.38 231 SER A O 1
ATOM 1720 N N . LEU A 1 232 ? -1.450 -0.357 5.602 1.00 70.06 232 LEU A N 1
ATOM 1721 C CA . LEU A 1 232 ? -1.794 -1.028 4.343 1.00 70.06 232 LEU A CA 1
ATOM 1722 C C . LEU A 1 232 ? -2.393 -2.431 4.543 1.00 70.06 232 LEU A C 1
ATOM 1724 O O . LEU A 1 232 ? -3.181 -2.900 3.725 1.00 70.06 232 LEU A O 1
ATOM 1728 N N . ALA A 1 233 ? -2.067 -3.092 5.657 1.00 70.44 233 ALA A N 1
ATOM 1729 C CA . ALA A 1 233 ? -2.659 -4.379 6.023 1.00 70.44 233 ALA A CA 1
ATOM 1730 C C . ALA A 1 233 ? -4.194 -4.308 6.162 1.00 70.44 233 ALA A C 1
ATOM 1732 O O . ALA A 1 233 ? -4.878 -5.289 5.874 1.00 70.44 233 ALA A O 1
ATOM 1733 N N . GLU A 1 234 ? -4.740 -3.153 6.557 1.00 71.69 234 GLU A N 1
ATOM 1734 C CA . GLU A 1 234 ? -6.188 -2.933 6.655 1.00 71.69 234 GLU A CA 1
ATOM 1735 C C . GLU A 1 234 ? -6.838 -2.963 5.261 1.00 71.69 234 GLU A C 1
ATOM 1737 O O . GLU A 1 234 ? -7.850 -3.633 5.067 1.00 71.69 234 GLU A O 1
ATOM 1742 N N . ALA A 1 235 ? -6.203 -2.344 4.263 1.00 76.12 235 ALA A N 1
ATOM 1743 C CA . ALA A 1 235 ? -6.673 -2.343 2.878 1.00 76.12 235 ALA A CA 1
ATOM 1744 C C . ALA A 1 235 ? -6.622 -3.746 2.237 1.00 76.12 235 ALA A C 1
ATOM 1746 O O . ALA A 1 235 ? -7.544 -4.160 1.530 1.00 76.12 235 ALA A O 1
ATOM 1747 N N . TYR A 1 236 ? -5.585 -4.537 2.538 1.00 78.56 236 TYR A N 1
ATOM 1748 C CA . TYR A 1 236 ? -5.537 -5.946 2.128 1.00 78.56 236 TYR A CA 1
ATOM 1749 C C . TYR A 1 236 ? -6.641 -6.788 2.782 1.00 78.56 236 TYR A C 1
ATOM 1751 O O . TYR A 1 236 ? -7.177 -7.693 2.141 1.00 78.56 236 TYR A O 1
ATOM 1759 N N . ALA A 1 237 ? -7.022 -6.489 4.029 1.00 76.56 237 ALA A N 1
ATOM 1760 C CA . ALA A 1 237 ? -8.139 -7.165 4.685 1.00 76.56 237 ALA A CA 1
ATOM 1761 C C . ALA A 1 237 ? -9.481 -6.859 3.997 1.00 76.56 237 ALA A C 1
ATOM 1763 O O . ALA A 1 237 ? -10.321 -7.754 3.895 1.00 76.56 237 ALA A O 1
ATOM 1764 N N . VAL A 1 238 ? -9.669 -5.644 3.466 1.00 82.06 238 VAL A N 1
ATOM 1765 C CA . VAL A 1 238 ? -10.855 -5.304 2.661 1.00 82.06 238 VAL A CA 1
ATOM 1766 C C . VAL A 1 238 ? -10.897 -6.115 1.366 1.00 82.06 238 VAL A C 1
ATOM 1768 O O . VAL A 1 238 ? -11.939 -6.690 1.054 1.00 82.06 238 VAL A O 1
ATOM 1771 N N . LEU A 1 239 ? -9.774 -6.232 0.646 1.00 82.06 239 LEU A N 1
ATOM 1772 C CA . LEU A 1 239 ? -9.690 -7.090 -0.543 1.00 82.06 239 LEU A CA 1
ATOM 1773 C C . LEU A 1 239 ? -9.987 -8.560 -0.217 1.00 82.06 239 LEU A C 1
ATOM 1775 O O . LEU A 1 239 ? -10.716 -9.215 -0.956 1.00 82.06 239 LEU A O 1
ATOM 1779 N N . ALA A 1 240 ? -9.454 -9.073 0.895 1.00 81.81 240 ALA A N 1
ATOM 1780 C CA . ALA A 1 240 ? -9.653 -10.459 1.315 1.00 81.81 240 ALA A CA 1
ATOM 1781 C C . ALA A 1 240 ? -11.094 -10.767 1.762 1.00 81.81 240 ALA A C 1
ATOM 1783 O O . ALA A 1 240 ? -11.519 -11.920 1.703 1.00 81.81 240 ALA A O 1
ATOM 1784 N N . ALA A 1 241 ? -11.837 -9.759 2.227 1.00 82.44 241 ALA A N 1
ATOM 1785 C CA . ALA A 1 241 ? -13.222 -9.893 2.675 1.00 82.44 241 ALA A CA 1
ATOM 1786 C C . ALA A 1 241 ? -14.260 -9.632 1.569 1.00 82.44 241 ALA A C 1
ATOM 1788 O O . ALA A 1 241 ? -15.455 -9.830 1.800 1.00 82.44 241 ALA A O 1
ATOM 1789 N N . ALA A 1 242 ? -13.834 -9.152 0.399 1.00 87.19 242 ALA A N 1
ATOM 1790 C CA . ALA A 1 242 ? -14.728 -8.815 -0.699 1.00 87.19 242 ALA A CA 1
ATOM 1791 C C . ALA A 1 242 ? -15.381 -10.064 -1.314 1.00 87.19 242 ALA A C 1
ATOM 1793 O O . ALA A 1 242 ? -14.743 -11.103 -1.482 1.00 87.19 242 ALA A O 1
ATOM 1794 N N . ASP A 1 243 ? -16.658 -9.949 -1.682 1.00 87.81 243 ASP A N 1
ATOM 1795 C CA . ASP A 1 243 ? -17.379 -11.008 -2.390 1.00 87.81 243 ASP A CA 1
ATOM 1796 C C . ASP A 1 243 ? -16.967 -11.027 -3.868 1.00 87.81 243 ASP A C 1
ATOM 1798 O O . ASP A 1 243 ? -17.240 -10.090 -4.622 1.00 87.81 243 ASP A O 1
ATOM 1802 N N . THR A 1 244 ? -16.289 -12.099 -4.276 1.00 88.88 244 THR A N 1
ATOM 1803 C CA . THR A 1 244 ? -15.832 -12.322 -5.653 1.00 88.88 244 THR A CA 1
ATOM 1804 C C . THR A 1 244 ? -16.765 -13.233 -6.452 1.00 88.88 244 THR A C 1
ATOM 1806 O O . THR A 1 244 ? -16.495 -13.508 -7.625 1.00 88.88 244 THR A O 1
ATOM 1809 N N . GLY A 1 245 ? -17.862 -13.710 -5.855 1.00 89.94 245 GLY A N 1
ATOM 1810 C CA . GLY A 1 245 ? -18.710 -14.736 -6.449 1.00 89.94 245 GLY A CA 1
ATOM 1811 C C . GLY A 1 245 ? -17.930 -16.028 -6.715 1.00 89.94 245 GLY A C 1
ATOM 1812 O O . GLY A 1 245 ? -17.372 -16.629 -5.803 1.00 89.94 245 GLY A O 1
ATOM 1813 N N . GLU A 1 246 ? -17.898 -16.461 -7.977 1.00 91.56 246 GLU A N 1
ATOM 1814 C CA . GLU A 1 246 ? -17.195 -17.679 -8.425 1.00 91.56 246 GLU A CA 1
ATOM 1815 C C . GLU A 1 246 ? -15.730 -17.421 -8.826 1.00 91.56 246 GLU A C 1
ATOM 1817 O O . GLU A 1 246 ? -15.001 -18.343 -9.193 1.00 91.56 246 GLU A O 1
ATOM 1822 N N . LEU A 1 247 ? -15.284 -16.163 -8.784 1.00 94.19 247 LEU A N 1
ATOM 1823 C CA . LEU A 1 247 ? -13.925 -15.797 -9.156 1.00 94.19 247 LEU A CA 1
ATOM 1824 C C . LEU A 1 247 ? -12.949 -16.021 -7.997 1.00 94.19 247 LEU A C 1
ATOM 1826 O O . LEU A 1 247 ? -13.251 -15.733 -6.838 1.00 94.19 247 LEU A O 1
ATOM 1830 N N . VAL A 1 248 ? -11.737 -16.458 -8.334 1.00 93.56 248 VAL A N 1
ATOM 1831 C CA . VAL A 1 248 ? -10.640 -16.70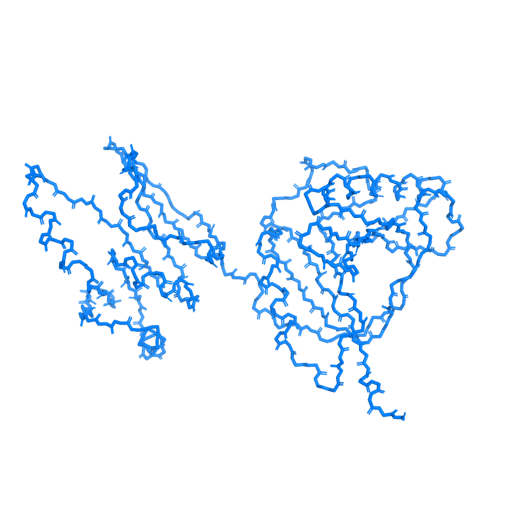4 -7.390 1.00 93.56 248 VAL A CA 1
ATOM 1832 C C . VAL A 1 248 ? -9.404 -15.864 -7.739 1.00 93.56 248 VAL A C 1
ATOM 1834 O O . VAL A 1 248 ? -9.227 -15.499 -8.905 1.00 93.56 248 VAL A O 1
ATOM 1837 N N . PRO A 1 249 ? -8.515 -15.567 -6.771 1.00 92.00 249 PRO A N 1
ATOM 1838 C CA . PRO A 1 249 ? -7.245 -14.884 -7.023 1.00 92.00 249 PRO A CA 1
ATOM 1839 C C . PRO A 1 249 ? -6.414 -15.503 -8.161 1.00 92.00 249 PRO A C 1
ATOM 1841 O O . PRO A 1 249 ? -6.031 -16.673 -8.116 1.00 92.00 249 PRO A O 1
ATOM 1844 N N . ALA A 1 250 ? -6.076 -14.691 -9.166 1.00 92.94 250 ALA A N 1
ATOM 1845 C CA . ALA A 1 250 ? -5.225 -15.045 -10.303 1.00 92.94 250 ALA A CA 1
ATOM 1846 C C . ALA A 1 250 ? -3.767 -14.617 -10.067 1.00 92.94 250 ALA A C 1
ATOM 1848 O O . ALA A 1 250 ? -3.204 -13.756 -10.751 1.00 92.94 250 ALA A O 1
ATOM 1849 N N . GLY A 1 251 ? -3.142 -15.233 -9.066 1.00 89.06 251 GLY A N 1
ATOM 1850 C CA . GLY A 1 251 ? -1.776 -14.926 -8.648 1.00 89.06 251 GLY A CA 1
ATOM 1851 C C . GLY A 1 251 ? -1.677 -13.715 -7.719 1.00 89.06 251 GLY A C 1
ATOM 1852 O O . GLY A 1 251 ? -2.660 -13.275 -7.124 1.00 89.06 251 GLY A O 1
ATOM 1853 N N . ALA A 1 252 ? -0.452 -13.208 -7.570 1.00 88.00 252 ALA A N 1
ATOM 1854 C CA . ALA A 1 252 ? -0.133 -12.179 -6.586 1.00 88.00 252 ALA A CA 1
ATOM 1855 C C . ALA A 1 252 ? -0.789 -10.821 -6.897 1.00 88.00 252 ALA A C 1
ATOM 1857 O O . ALA A 1 252 ? -0.740 -10.412 -8.071 1.00 88.00 252 ALA A O 1
ATOM 1858 N N . PRO A 1 253 ? -1.316 -10.118 -5.874 1.00 91.50 253 PRO A N 1
ATOM 1859 C CA . PRO A 1 253 ? -1.776 -8.742 -6.000 1.00 91.50 253 PRO A CA 1
ATOM 1860 C C . PRO A 1 253 ? -0.606 -7.787 -6.243 1.00 91.50 253 PRO A C 1
ATOM 1862 O O . PRO A 1 253 ? 0.558 -8.138 -6.030 1.00 91.50 253 PRO A O 1
ATOM 1865 N N . TRP A 1 254 ? -0.917 -6.575 -6.687 1.00 94.50 254 TRP A N 1
ATOM 1866 C CA . TRP A 1 254 ? 0.058 -5.495 -6.791 1.00 94.50 254 TRP A CA 1
ATOM 1867 C C . TRP A 1 254 ? -0.495 -4.177 -6.252 1.00 94.50 254 TRP A C 1
ATOM 1869 O O . TRP A 1 254 ? -1.702 -3.941 -6.233 1.00 94.50 254 TRP A O 1
ATOM 1879 N N . GLU A 1 255 ? 0.421 -3.317 -5.832 1.00 93.38 255 GLU A N 1
ATOM 1880 C CA . GLU A 1 255 ? 0.177 -1.980 -5.304 1.00 93.38 255 GLU A CA 1
ATOM 1881 C C . GLU A 1 255 ? 0.624 -0.958 -6.338 1.00 93.38 255 GLU A C 1
ATOM 1883 O O . GLU A 1 255 ? 1.731 -1.071 -6.850 1.00 93.38 255 GLU A O 1
ATOM 1888 N N . VAL A 1 256 ? -0.197 0.043 -6.639 1.00 93.50 256 VAL A N 1
ATOM 1889 C CA . VAL A 1 256 ? 0.156 1.164 -7.520 1.00 93.50 256 VAL A CA 1
ATOM 1890 C C . VAL A 1 256 ? 0.283 2.430 -6.678 1.00 93.50 256 VAL A C 1
ATOM 1892 O O . VAL A 1 256 ? -0.688 2.866 -6.054 1.00 93.50 256 VAL A O 1
ATOM 1895 N N . TYR A 1 257 ? 1.469 3.036 -6.670 1.00 89.81 257 TYR A N 1
ATOM 1896 C CA . TYR A 1 257 ? 1.795 4.194 -5.835 1.00 89.81 257 TYR A CA 1
ATOM 1897 C C . TYR A 1 257 ? 1.457 5.498 -6.559 1.00 89.81 257 TYR A C 1
ATOM 1899 O O . TYR A 1 257 ? 2.288 6.077 -7.253 1.00 89.81 257 TYR A O 1
ATOM 1907 N N . GLN A 1 258 ? 0.223 5.979 -6.388 1.00 89.69 258 GLN A N 1
ATOM 1908 C CA . GLN A 1 258 ? -0.288 7.173 -7.080 1.00 89.69 258 GLN A CA 1
ATOM 1909 C C . GLN A 1 258 ? 0.333 8.487 -6.581 1.00 89.69 258 GLN A C 1
ATOM 1911 O O . GLN A 1 258 ? 0.167 9.535 -7.193 1.00 89.69 258 GLN A O 1
ATOM 1916 N N . TRP A 1 259 ? 1.030 8.442 -5.448 1.00 80.69 259 TRP A N 1
ATOM 1917 C CA . TRP A 1 259 ? 1.781 9.563 -4.883 1.00 80.69 259 TRP A CA 1
ATOM 1918 C C . TRP A 1 259 ? 3.209 9.670 -5.441 1.00 80.69 259 TRP A C 1
ATOM 1920 O O . TRP A 1 259 ? 3.891 10.655 -5.167 1.00 80.69 259 TRP A O 1
ATOM 1930 N N . CYS A 1 260 ? 3.672 8.665 -6.191 1.00 82.38 260 CYS A N 1
ATOM 1931 C CA . CYS A 1 260 ? 5.024 8.602 -6.731 1.00 82.38 260 CYS A CA 1
ATOM 1932 C C . CYS A 1 260 ? 5.017 8.921 -8.231 1.00 82.38 260 CYS A C 1
ATOM 1934 O O . CYS A 1 260 ? 4.383 8.219 -9.020 1.00 82.38 260 CYS A O 1
ATOM 1936 N N . ASP A 1 261 ? 5.749 9.965 -8.619 1.00 82.31 261 ASP A N 1
ATOM 1937 C CA . ASP A 1 261 ? 5.925 10.371 -10.013 1.00 82.31 261 ASP A CA 1
ATOM 1938 C C . ASP A 1 261 ? 7.314 9.946 -10.516 1.00 82.31 261 ASP A C 1
ATOM 1940 O O . ASP A 1 261 ? 8.339 10.475 -10.084 1.00 82.31 261 ASP A O 1
ATOM 1944 N N . LEU A 1 262 ? 7.344 8.972 -11.433 1.00 74.56 262 LEU A N 1
ATOM 1945 C CA . LEU A 1 262 ? 8.568 8.508 -12.101 1.00 74.56 262 LEU A CA 1
ATOM 1946 C C . LEU A 1 262 ? 8.891 9.265 -13.397 1.00 74.56 262 LEU A C 1
ATOM 1948 O O . LEU A 1 262 ? 9.899 8.964 -14.041 1.00 74.56 262 LEU A O 1
ATOM 1952 N N . SER A 1 263 ? 8.058 10.223 -13.808 1.00 74.44 263 SER A N 1
ATOM 1953 C CA . SER A 1 263 ? 8.338 11.057 -14.980 1.00 74.44 263 SER A CA 1
ATOM 1954 C C . SER A 1 263 ? 9.455 12.073 -14.710 1.00 74.44 263 SER A C 1
ATOM 1956 O O . SER A 1 263 ? 10.130 12.524 -15.639 1.00 74.44 263 SER A O 1
ATOM 1958 N N . THR A 1 264 ? 9.703 12.382 -13.436 1.00 72.00 264 THR A N 1
ATOM 1959 C CA . THR A 1 264 ? 10.808 13.217 -12.962 1.00 72.00 264 THR A CA 1
ATOM 1960 C C . THR A 1 264 ? 11.845 12.397 -12.198 1.00 72.00 264 THR A C 1
ATOM 1962 O O . THR A 1 264 ? 11.600 11.259 -11.804 1.00 72.00 264 THR A O 1
ATOM 1965 N N . GLU A 1 265 ? 13.033 12.967 -11.988 1.00 69.94 265 GLU A N 1
ATOM 1966 C CA . GLU A 1 265 ? 14.013 12.373 -11.074 1.00 69.94 265 GLU A CA 1
ATOM 1967 C C . GLU A 1 265 ? 13.399 12.257 -9.671 1.00 69.94 265 GLU A C 1
ATOM 1969 O O . GLU A 1 265 ? 12.782 13.203 -9.178 1.00 69.94 265 GLU A O 1
ATOM 1974 N N . LEU A 1 266 ? 13.533 11.083 -9.049 1.00 70.81 266 LEU A N 1
ATOM 1975 C CA . LEU A 1 266 ? 12.958 10.831 -7.734 1.00 70.81 266 LEU A CA 1
ATOM 1976 C C . LEU A 1 266 ? 13.655 11.670 -6.669 1.00 70.81 266 LEU A C 1
ATOM 1978 O O . LEU A 1 266 ? 14.837 11.479 -6.385 1.00 70.81 266 LEU A O 1
ATOM 1982 N N . ASP A 1 267 ? 12.878 12.525 -6.018 1.00 70.56 267 ASP A N 1
ATOM 1983 C CA . ASP A 1 267 ? 13.306 13.290 -4.857 1.00 70.56 267 ASP A CA 1
ATOM 1984 C C . ASP A 1 267 ? 12.413 12.940 -3.657 1.00 70.56 267 ASP A C 1
ATOM 1986 O O . ASP A 1 267 ? 11.284 13.430 -3.580 1.00 70.56 267 ASP A O 1
ATOM 1990 N N . PRO A 1 268 ? 12.892 12.126 -2.697 1.00 67.69 268 PRO A N 1
ATOM 1991 C CA . PRO A 1 268 ? 12.126 11.778 -1.501 1.00 67.69 268 PRO A CA 1
ATOM 1992 C C . PRO A 1 268 ? 11.688 12.985 -0.662 1.00 67.69 268 PRO A C 1
ATOM 1994 O O . PRO A 1 268 ? 10.750 12.873 0.120 1.00 67.69 268 PRO A O 1
ATOM 1997 N N . THR A 1 269 ? 12.342 14.144 -0.809 1.00 73.00 269 THR A N 1
ATOM 1998 C CA . THR A 1 269 ? 11.951 15.375 -0.105 1.00 73.00 269 THR A CA 1
ATOM 1999 C C . THR A 1 269 ? 10.744 16.066 -0.740 1.00 73.00 269 THR A C 1
ATOM 2001 O O . THR A 1 269 ? 10.111 16.900 -0.095 1.00 73.00 269 THR A O 1
ATOM 2004 N N . SER A 1 270 ? 10.404 15.701 -1.981 1.00 74.25 270 SER A N 1
ATOM 2005 C CA . SER A 1 270 ? 9.236 16.206 -2.710 1.00 74.25 270 SER A CA 1
ATOM 2006 C C . SER A 1 270 ? 7.964 15.393 -2.457 1.00 74.25 270 SER A C 1
ATOM 2008 O O . SER A 1 270 ? 6.880 15.805 -2.871 1.00 74.25 270 SER A O 1
ATOM 2010 N N . TRP A 1 271 ? 8.083 14.238 -1.798 1.00 77.25 271 TRP A N 1
ATOM 2011 C CA . TRP A 1 271 ? 6.955 13.346 -1.574 1.00 77.25 271 TRP A CA 1
ATOM 2012 C C . TRP A 1 271 ? 5.973 13.937 -0.558 1.00 77.25 271 TRP A C 1
ATOM 2014 O O . TRP A 1 271 ? 6.395 14.579 0.409 1.00 77.25 271 TRP A O 1
ATOM 2024 N N . PRO A 1 272 ? 4.660 13.717 -0.752 1.00 75.81 272 PRO A N 1
ATOM 2025 C CA . PRO A 1 272 ? 3.666 14.122 0.229 1.00 75.81 272 PRO A CA 1
ATOM 2026 C C . PRO A 1 272 ? 3.880 13.384 1.556 1.00 75.81 272 PRO A C 1
ATOM 2028 O O . PRO A 1 272 ? 4.583 12.369 1.621 1.00 75.81 272 PRO A O 1
ATOM 2031 N N . MET A 1 273 ? 3.258 13.892 2.621 1.00 72.62 273 MET A N 1
ATOM 2032 C CA . MET A 1 273 ? 3.307 13.237 3.929 1.00 72.62 273 MET A CA 1
ATOM 2033 C C . MET A 1 273 ? 2.728 11.815 3.827 1.00 72.62 273 MET A C 1
ATOM 2035 O O . MET A 1 273 ? 1.785 11.614 3.058 1.00 72.62 273 MET A O 1
ATOM 2039 N N . PRO A 1 274 ? 3.252 10.820 4.570 1.00 71.50 274 PRO A N 1
ATOM 2040 C CA . PRO A 1 274 ? 2.774 9.440 4.480 1.00 71.50 274 PRO A CA 1
ATOM 2041 C C . PRO A 1 274 ? 1.265 9.277 4.673 1.00 71.50 274 PRO A C 1
ATOM 2043 O O . PRO A 1 274 ? 0.663 8.380 4.097 1.00 71.50 274 PRO A O 1
ATOM 2046 N N . GLU A 1 275 ? 0.631 10.149 5.450 1.00 72.62 275 GLU A N 1
ATOM 2047 C CA . GLU A 1 275 ? -0.815 10.177 5.679 1.00 72.62 275 GLU A CA 1
ATOM 2048 C C . GLU A 1 275 ? -1.625 10.556 4.425 1.00 72.62 275 GLU A C 1
ATOM 2050 O O . GLU A 1 275 ? -2.817 10.271 4.352 1.00 72.62 275 GLU A O 1
ATOM 2055 N N . GLU A 1 276 ? -0.988 11.176 3.434 1.00 74.81 276 GLU A N 1
ATOM 2056 C CA . GLU A 1 276 ? -1.592 11.610 2.171 1.00 74.81 276 GLU A CA 1
ATOM 2057 C C . GLU A 1 276 ? -1.295 10.643 1.010 1.00 74.81 276 GLU A C 1
ATOM 2059 O O . GLU A 1 276 ? -1.781 10.836 -0.109 1.00 74.81 276 GLU A O 1
ATOM 2064 N N . TRP A 1 277 ? -0.502 9.593 1.248 1.00 82.12 277 TRP A N 1
ATOM 2065 C CA . TRP A 1 277 ? -0.133 8.619 0.223 1.00 82.12 277 TRP A CA 1
ATOM 2066 C C . TRP A 1 277 ? -1.345 7.843 -0.268 1.00 82.12 277 TRP A C 1
ATOM 2068 O O . TRP A 1 277 ? -1.997 7.144 0.497 1.00 82.12 277 TRP A O 1
ATOM 2078 N N . ARG A 1 278 ? -1.622 7.925 -1.571 1.00 87.31 278 ARG A N 1
ATOM 2079 C CA . ARG A 1 278 ? -2.668 7.135 -2.229 1.00 87.31 278 ARG A CA 1
ATOM 2080 C C . ARG A 1 278 ? -2.070 5.897 -2.893 1.00 87.31 278 ARG A C 1
ATOM 2082 O O . ARG A 1 278 ? -1.308 6.021 -3.853 1.00 87.31 278 ARG A O 1
ATOM 2089 N N . THR A 1 279 ? -2.443 4.716 -2.420 1.00 86.50 279 THR A N 1
ATOM 2090 C CA . THR A 1 279 ? -1.994 3.428 -2.960 1.00 86.50 279 THR A CA 1
ATOM 2091 C C . THR A 1 279 ? -3.200 2.640 -3.452 1.00 86.50 279 THR A C 1
ATOM 2093 O O . THR A 1 279 ? -4.096 2.319 -2.679 1.00 86.50 279 THR A O 1
ATOM 2096 N N . LEU A 1 280 ? -3.233 2.317 -4.744 1.00 92.44 280 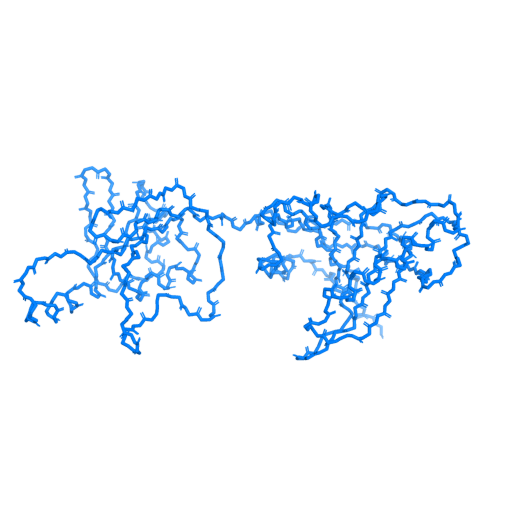LEU A N 1
ATOM 2097 C CA . LEU A 1 280 ? -4.266 1.454 -5.316 1.00 92.44 280 LEU A CA 1
ATOM 2098 C C . LEU A 1 280 ? -3.806 -0.001 -5.219 1.00 92.44 280 LEU A C 1
ATOM 2100 O O . LEU A 1 280 ? -2.841 -0.387 -5.875 1.00 92.44 280 LEU A O 1
ATOM 2104 N N . LEU A 1 281 ? -4.503 -0.806 -4.430 1.00 92.50 281 LEU A N 1
ATOM 2105 C CA . LEU A 1 281 ? -4.313 -2.244 -4.386 1.00 92.50 281 LEU A CA 1
ATOM 2106 C C . LEU A 1 281 ? -5.141 -2.895 -5.489 1.00 92.50 281 LEU A C 1
ATOM 2108 O O . LEU A 1 281 ? -6.297 -2.529 -5.718 1.00 92.50 281 LEU A O 1
ATOM 2112 N N . VAL A 1 282 ? -4.547 -3.881 -6.150 1.00 95.44 282 VAL A N 1
ATOM 2113 C CA . VAL A 1 282 ? -5.177 -4.637 -7.226 1.00 95.44 282 VAL A CA 1
ATOM 2114 C C . VAL A 1 282 ? -4.972 -6.125 -6.986 1.00 95.44 282 VAL A C 1
ATOM 2116 O O . VAL A 1 282 ? -3.841 -6.612 -7.002 1.00 95.44 282 VAL A O 1
ATOM 2119 N N . GLN A 1 283 ? -6.067 -6.861 -6.810 1.00 96.12 283 GLN A N 1
ATOM 2120 C CA . GLN A 1 283 ? -6.067 -8.320 -6.779 1.00 96.12 283 GLN A CA 1
ATOM 2121 C C . GLN A 1 283 ? -6.623 -8.840 -8.112 1.00 96.12 283 GLN A C 1
ATOM 2123 O O . GLN A 1 283 ? -7.836 -8.761 -8.327 1.00 96.12 283 GLN A O 1
ATOM 2128 N N . PRO A 1 284 ? -5.782 -9.382 -9.015 1.00 96.69 284 PRO A N 1
ATOM 2129 C CA . PRO A 1 284 ? -6.272 -10.014 -10.235 1.00 96.69 284 PRO A CA 1
ATOM 2130 C C . PRO A 1 284 ? -7.102 -11.249 -9.885 1.00 96.69 284 PRO A C 1
ATOM 2132 O O . PRO A 1 284 ? -6.784 -11.968 -8.929 1.00 96.69 284 PRO A O 1
ATOM 2135 N N . LEU A 1 285 ? -8.134 -11.512 -10.677 1.00 96.62 285 LEU A N 1
ATOM 2136 C CA . LEU A 1 285 ? -9.042 -12.637 -10.516 1.00 96.62 285 LEU A CA 1
ATOM 2137 C C . LEU A 1 285 ? -9.150 -13.460 -11.803 1.00 96.62 285 LEU A C 1
ATOM 2139 O O . LEU A 1 285 ? -8.860 -12.998 -12.905 1.00 96.62 285 LEU A O 1
ATOM 2143 N N . GLN A 1 286 ? -9.583 -14.704 -11.652 1.00 94.19 286 GLN A N 1
ATOM 2144 C CA . GLN A 1 286 ? -9.895 -15.617 -12.745 1.00 94.19 286 GLN A CA 1
ATOM 2145 C C . GLN A 1 286 ? -11.072 -16.506 -12.353 1.00 94.19 286 GLN A C 1
ATOM 2147 O O . GLN A 1 286 ? -11.398 -16.632 -11.175 1.00 94.19 286 GLN A O 1
ATOM 2152 N N . GLN A 1 287 ? -11.692 -17.141 -13.344 1.00 91.06 287 GLN A N 1
ATOM 2153 C CA . GLN A 1 287 ? -12.641 -18.224 -13.092 1.00 91.06 287 GLN A CA 1
ATOM 2154 C C . GLN A 1 287 ? -11.933 -19.359 -12.350 1.00 91.06 287 GLN A C 1
ATOM 2156 O O . GLN A 1 287 ? -10.786 -19.681 -12.678 1.00 91.06 287 GLN A O 1
ATOM 2161 N N . ASP A 1 288 ? -12.600 -19.956 -11.363 1.00 81.06 288 ASP A N 1
ATOM 2162 C CA . ASP A 1 288 ? -12.084 -21.161 -10.723 1.00 81.06 288 ASP A CA 1
ATOM 2163 C C . ASP A 1 288 ? -11.960 -22.265 -11.784 1.00 81.06 288 ASP A C 1
ATOM 2165 O O . ASP A 1 288 ? -12.944 -22.734 -12.351 1.00 81.06 288 ASP A O 1
ATOM 2169 N N . GLY A 1 289 ? -10.722 -22.652 -12.097 1.00 64.88 289 GLY A N 1
ATOM 2170 C CA . GLY A 1 289 ? -10.401 -23.661 -13.108 1.00 64.88 289 GLY A CA 1
ATOM 2171 C C . GLY A 1 289 ? -10.768 -25.090 -12.696 1.00 64.88 289 GLY A C 1
ATOM 2172 O O . GLY A 1 289 ? -10.331 -26.038 -13.346 1.00 64.88 289 GLY A O 1
ATOM 2173 N N . SER A 1 290 ? -11.545 -25.259 -11.627 1.00 55.88 290 SER A N 1
ATOM 2174 C CA . SER A 1 290 ? -12.058 -26.534 -11.128 1.00 55.88 290 SER A CA 1
ATOM 2175 C C . SER A 1 290 ? -13.226 -27.081 -11.971 1.00 55.88 290 SER A C 1
ATOM 2177 O O . SER A 1 290 ? -14.202 -27.585 -11.428 1.00 55.88 290 SER A O 1
ATOM 2179 N N . GLU A 1 291 ? -13.125 -27.032 -13.301 1.00 43.31 291 GLU A N 1
ATOM 2180 C CA . GLU A 1 291 ? -13.929 -27.848 -14.218 1.00 43.31 291 GLU A CA 1
ATOM 2181 C C . GLU A 1 291 ? -13.037 -28.368 -15.359 1.00 43.31 291 GLU A C 1
ATOM 2183 O O . GLU A 1 291 ? -12.612 -27.613 -16.236 1.00 43.31 291 GLU A O 1
ATOM 2188 N N . GLY A 1 292 ? -12.755 -29.678 -15.333 1.00 38.50 292 GLY A N 1
ATOM 2189 C CA . GLY A 1 292 ? -12.019 -30.413 -16.369 1.00 38.50 292 GLY A CA 1
ATOM 2190 C C . GLY A 1 292 ? -11.409 -31.721 -15.889 1.00 38.50 292 GLY A C 1
ATOM 2191 O O . GLY A 1 292 ? -10.169 -31.753 -15.742 1.00 38.50 292 GLY A O 1
#

Organism: NCBI:txid2016505

Sequence (292 aa):
MVAEHDVSDDDQAPRVTEQLNAAIDRTVRTGIGDHVTLLTGCVSAAVITRLKAEGDGDIRVLSSISIIRALLAADLVDRLELTIAPEIIGAGGAPLFDESLRSSWQIVDHVASDSGPIMLTLDRTPAPDRAAAEMTELPVRRVLRVREVVETERLTDFQGRAFGAIWQTLAAAGSASAEHPYLRCHQETATTMDVEVGVPVDDVDYQGAAEVGSLPGGPALVHTHVGSHASLAEAYAVLAAADTGELVPAGAPWEVYQWCDLSTELDPTSWPMPEEWRTLLVQPLQQDGSEG

Secondary structure (DSSP, 8-state):
-EEE------S-TTTHHHHHHHHHTTEEEEEETTEEEEEES---HHHHHHHHHH-SSEEEEES-HHHHHHHHHTT--SEEEEEE-S---TT-S--SS-TT----EEEEEEEE-TTS-EEEEEEE---S--SPPEEEEEPPEEEEEEEEEEEGGGHHHHHHHHHHHHHHHHHHTT----SPPEEEEEEE-SSEEEEEEEEE--S----SSSEEEEE--EEEEEEEEES-GGGHHHHHHHHHHS--TTEEE-S--EEEETT---SS---GGGSPPGGG-EEEEEEEEEE-----

InterPro domains:
  IPR002734 Bacterial bifunctional deaminase-reductase, C-terminal [PF01872] (44-115)
  IPR011256 Regulatory factor, effector binding domain superfamily [G3DSA:3.20.80.10] (130-287)
  IPR011256 Regulatory factor, effector binding domain superfamily [SSF55136] (135-264)
  IPR024072 Dihydrofolate reductase-like domain superfamily [G3DSA:3.40.430.10] (4-124)
  IPR024072 Dihydrofolate reductase-like domain superfamily [SSF53597] (14-116)

Foldseek 3Di:
DEEAEDDDDDDDPDDVVVVVLVVLQFWWWFDDPPGIDIDGGDDAPVNVVVCVVPDDGDTYGYNHLVRLLRCLVVVNDFKYWDKDAPDDPDPDDDDSDDPPGDFDWDFPDWDQDPVGIIITIIGGPPQQDPDFWDKDWFDKFKKWKDKDKDWPVCVVVVQVVTLVFQLVQCVVQVHADQFFKKKWFQDDDPTITTIMIITGDDPTDTDTNTDIDIDDTGIKTKTKGQAAPSSVVVRVVSRVPHDPDQKDFPGIKMKTWPQDGSRDDDDPVPTDDRNGTIIMIIGDIDGDPPDD

Radius of gyration: 25.21 Å; chains: 1; bounding box: 49×54×79 Å

pLDDT: mean 74.27, std 20.27, range [25.69, 97.56]